Protein AF-A0A2P6P8F2-F1 (afdb_monomer)

pLDDT: mean 76.35, std 18.69, range [24.83, 97.19]

Sequence (209 aa):
MVHTHLPRALFLNDSNNGGSAKTRNVLLVVAHADDESMFFTPTINYLTSRGHNIHILCLSNGDADGKGNTRKEELYQASAILKVPYQHVKILDHPDLQDGFGKLWITIYWQRLLKRKSKFLLASSQRKVEAWELVSTNIFRKYSGPVDIWFFKLYSMQCSNKMLHCLVNQQPRKSFLAMAQHASQWVWFRKLFVAFSSCTYVNTLRKMK

Nearest PDB structures (foldseek):
  2ixd-assembly1_A  TM=7.731E-01  e=8.751E-05  Bacillus cereus
  6p2t-assembly1_A  TM=8.514E-01  e=3.896E-04  Bacillus subtilis subsp. subtilis str. 168
  1q7t-assembly2_B  TM=5.962E-01  e=2.226E-05  Mycobacterium tuberculosis
  1q7t-assembly1_A  TM=5.909E-01  e=2.856E-05  Mycobacterium tuberculosis
  1q74-assembly3_C  TM=5.013E-01  e=4.697E-05  Mycobacterium tuberculosis

Organism: Rosa chinensis (NCBI:txid74649)

Inte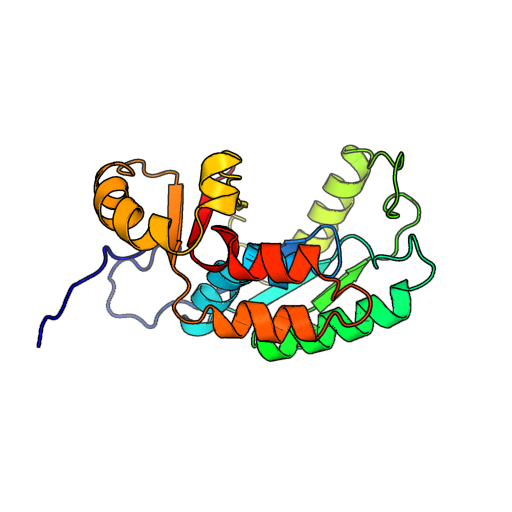rPro domains:
  IPR003737 N-acetylglucosaminyl phosphatidylinositol deacetylase-related [PF02585] (27-96)
  IPR003737 N-acetylglucosaminyl phosphatidylinositol deacetylase-related [PTHR12993] (18-108)
  IPR024078 Putative deacetylase LmbE-like domain superfamily [G3DSA:3.40.50.10320] (9-143)
  IPR024078 Putative deacetylase LmbE-like domain superfamily [SSF102588] (23-206)

Mean predicted aligned error: 10.36 Å

Solvent-accessible surface area (backbone atoms only — not comparable to full-atom values): 12087 Å² total; per-residue (Å²): 137,85,86,75,82,71,81,81,75,70,91,55,87,78,72,86,67,102,61,79,84,78,66,46,82,42,79,47,77,34,63,41,61,56,45,54,31,54,46,36,36,13,52,45,49,53,42,47,75,68,57,32,48,58,28,40,38,26,49,17,36,50,42,66,80,77,41,23,73,58,37,48,52,19,41,49,53,18,33,49,72,59,70,34,57,68,93,33,54,43,72,35,83,48,89,78,46,53,58,55,94,89,56,76,66,56,66,70,58,56,53,51,49,46,56,52,52,49,44,66,75,47,60,89,47,100,61,89,85,82,56,71,44,80,59,84,64,59,70,74,56,38,60,43,24,80,60,44,64,67,50,42,69,62,48,66,75,71,64,84,46,98,58,58,45,79,35,70,29,90,54,50,66,53,26,50,57,16,38,58,40,32,60,95,66,63,43,73,69,53,54,49,42,51,69,23,22,33,32,31,45,38,31,40,37,31,64,63,130

Radius of gyration: 17.66 Å; Cα contacts (8 Å, |Δi|>4): 295; chains: 1; bounding box: 44×34×55 Å

Secondary structure (DSSP, 8-state):
----------SS----SSS-----EEEEEESSTTHIIIIIHHHHHHHHHTT-EEEEEES---GGGS-HHHHHHHHHHHHHHTT--GGGEEE---GGG--STT----HHHHHHHHHHHHHHHHTTS-PPP--EEEPPPPHHHHS-TTHHHHHHHHHTTT---TTEEEEE-S-HHHHHHHHTT-GGG--HHHHHHHHH-HHHHEEEEEE--

Structure (mmCIF, N/CA/C/O backbone):
data_AF-A0A2P6P8F2-F1
#
_entry.id   AF-A0A2P6P8F2-F1
#
loop_
_atom_site.group_PDB
_atom_site.id
_atom_site.type_symbol
_atom_site.label_atom_id
_atom_site.label_alt_id
_atom_site.label_comp_id
_atom_site.label_asym_id
_atom_site.label_entity_id
_atom_site.label_seq_id
_atom_site.pdbx_PDB_ins_code
_atom_site.Cartn_x
_atom_site.Cartn_y
_atom_site.Cartn_z
_atom_site.occupancy
_atom_site.B_iso_or_equiv
_atom_site.auth_seq_id
_atom_site.auth_comp_id
_atom_site.auth_asym_id
_atom_site.auth_atom_id
_atom_site.pdbx_PDB_model_num
ATOM 1 N N . MET A 1 1 ? 7.863 1.017 35.866 1.00 30.59 1 MET A N 1
ATOM 2 C CA . MET A 1 1 ? 6.810 0.359 35.063 1.00 30.59 1 MET A CA 1
ATOM 3 C C . MET A 1 1 ? 5.757 1.418 34.740 1.00 30.59 1 MET A C 1
ATOM 5 O O . MET A 1 1 ? 4.849 1.632 35.527 1.00 30.59 1 MET A O 1
ATOM 9 N N . VAL A 1 2 ? 5.960 2.214 33.683 1.00 24.83 2 VAL A N 1
ATOM 10 C CA . VAL A 1 2 ? 5.072 3.353 33.378 1.00 24.83 2 VAL A CA 1
ATOM 11 C C . VAL A 1 2 ? 4.007 2.878 32.396 1.00 24.83 2 VAL A C 1
ATOM 13 O O . VAL A 1 2 ? 4.266 2.755 31.203 1.00 24.83 2 VAL A O 1
ATOM 16 N N . HIS A 1 3 ? 2.814 2.587 32.910 1.00 28.06 3 HIS A N 1
ATOM 17 C CA . HIS A 1 3 ? 1.614 2.430 32.095 1.00 28.06 3 HIS A CA 1
ATOM 18 C C . HIS A 1 3 ? 1.213 3.806 31.547 1.00 28.06 3 HIS A C 1
ATOM 20 O O . HIS A 1 3 ? 0.532 4.582 32.212 1.00 28.06 3 HIS A O 1
ATOM 26 N N . THR A 1 4 ? 1.654 4.140 30.334 1.00 28.86 4 THR A N 1
ATOM 27 C CA . THR A 1 4 ? 1.167 5.314 29.602 1.00 28.86 4 THR A CA 1
ATOM 28 C C . THR A 1 4 ? -0.052 4.922 28.769 1.00 28.86 4 THR A C 1
ATOM 30 O O . THR A 1 4 ? 0.050 4.286 27.721 1.00 28.86 4 THR A O 1
ATOM 33 N N . HIS A 1 5 ? -1.241 5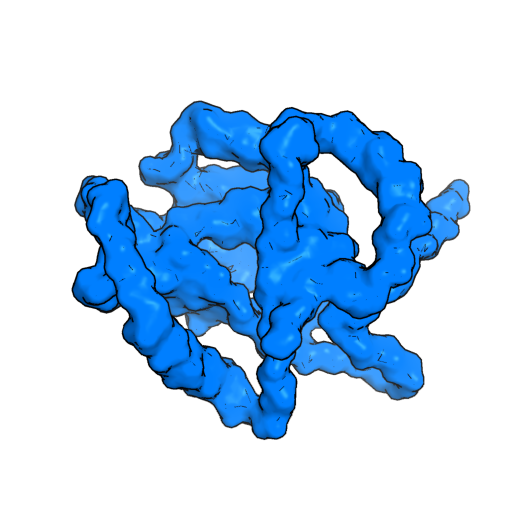.296 29.241 1.00 28.98 5 HIS A N 1
ATOM 34 C CA . HIS A 1 5 ? -2.470 5.201 28.458 1.00 28.98 5 HIS A CA 1
ATOM 35 C C . HIS A 1 5 ? -2.420 6.207 27.296 1.00 28.98 5 HIS A C 1
ATOM 37 O O . HIS A 1 5 ? -2.643 7.400 27.483 1.00 28.98 5 HIS A O 1
ATOM 43 N N . LEU A 1 6 ? -2.119 5.721 26.086 1.00 33.72 6 LEU A N 1
ATOM 44 C CA . LEU A 1 6 ? -2.375 6.453 24.842 1.00 33.72 6 LEU A CA 1
ATOM 45 C C . LEU A 1 6 ? -3.888 6.755 24.748 1.00 33.72 6 LEU A C 1
ATOM 47 O O . LEU A 1 6 ? -4.687 5.874 25.091 1.00 33.72 6 LEU A O 1
ATOM 51 N N . PRO A 1 7 ? -4.316 7.943 24.275 1.00 36.62 7 PRO A N 1
ATOM 52 C CA . PRO A 1 7 ? -5.733 8.250 24.114 1.00 36.62 7 PRO A CA 1
ATOM 53 C C . PRO A 1 7 ? -6.418 7.185 23.248 1.00 36.62 7 PRO A C 1
ATOM 55 O O . PRO A 1 7 ? -5.947 6.834 22.164 1.00 36.62 7 PRO A O 1
ATOM 58 N N . ARG A 1 8 ? -7.525 6.645 23.773 1.00 40.22 8 ARG A N 1
ATOM 59 C CA . ARG A 1 8 ? -8.362 5.615 23.145 1.00 40.22 8 ARG A CA 1
ATOM 60 C C . ARG A 1 8 ? -8.739 6.076 21.733 1.00 40.22 8 ARG A C 1
ATOM 62 O O . ARG A 1 8 ? -9.499 7.026 21.565 1.00 40.22 8 ARG A O 1
ATOM 69 N N . ALA A 1 9 ? -8.186 5.409 20.726 1.00 43.00 9 ALA A N 1
ATOM 70 C CA . ALA A 1 9 ? -8.485 5.681 19.330 1.00 43.00 9 ALA A CA 1
ATOM 71 C C . ALA A 1 9 ? -9.977 5.427 19.058 1.00 43.00 9 ALA A C 1
ATOM 73 O O . ALA A 1 9 ? -10.452 4.298 19.128 1.00 43.00 9 ALA A O 1
ATOM 74 N N . LEU A 1 10 ? -10.703 6.496 18.732 1.00 50.66 10 LEU A N 1
ATOM 75 C CA . LEU A 1 10 ? -12.131 6.519 18.391 1.00 50.66 10 LEU A CA 1
ATOM 76 C C . LEU A 1 10 ? -12.374 6.184 16.904 1.00 50.66 10 LEU A C 1
ATOM 78 O O . LEU A 1 10 ? -13.415 6.523 16.348 1.00 50.66 10 LEU A O 1
ATOM 82 N N . PHE A 1 11 ? -11.398 5.533 16.255 1.00 49.91 11 PHE A N 1
ATOM 83 C CA . PHE A 1 11 ? -11.393 5.205 14.822 1.00 49.91 11 PHE A CA 1
ATOM 84 C C . PHE A 1 11 ? -12.569 4.304 14.425 1.00 49.91 11 PHE A C 1
ATOM 86 O O . PHE A 1 11 ? -12.985 4.260 13.274 1.00 49.91 11 PHE A O 1
ATOM 93 N N . LEU A 1 12 ? -13.154 3.626 15.405 1.00 56.81 12 LEU A N 1
ATOM 94 C CA . LEU A 1 12 ? -14.388 2.875 15.331 1.00 56.81 12 LEU A CA 1
ATOM 95 C C . LEU A 1 12 ? -15.023 3.084 16.708 1.00 56.81 12 LEU A C 1
ATOM 97 O O . LEU A 1 12 ? -14.343 2.890 17.707 1.00 56.81 12 LEU A O 1
ATOM 101 N N . ASN A 1 13 ? -16.266 3.565 16.780 1.00 47.19 13 ASN A N 1
ATOM 102 C CA . ASN A 1 13 ? -16.972 3.793 18.048 1.00 47.19 13 ASN A CA 1
ATOM 103 C C . ASN A 1 13 ? -17.069 2.462 18.837 1.00 47.19 13 ASN A C 1
ATOM 105 O O . ASN A 1 13 ? -18.044 1.728 18.690 1.00 47.19 13 ASN A O 1
ATOM 109 N N . ASP A 1 14 ? -16.036 2.120 19.608 1.00 48.03 14 ASP A N 1
ATOM 110 C CA . ASP A 1 14 ? -15.984 1.022 20.581 1.00 48.03 14 ASP A CA 1
ATOM 111 C C . ASP A 1 14 ? -16.521 1.551 21.921 1.00 48.03 14 ASP A C 1
ATOM 113 O O . ASP A 1 14 ? -15.911 1.395 22.982 1.00 48.03 14 ASP A O 1
ATOM 117 N N . SER A 1 15 ? -17.640 2.278 21.868 1.00 38.00 15 SER A N 1
ATOM 118 C CA . SER A 1 15 ? -18.288 2.813 23.057 1.00 38.00 15 SER A CA 1
ATOM 119 C C . SER A 1 15 ? -18.775 1.652 23.913 1.00 38.00 15 SER A C 1
ATOM 121 O O . SER A 1 15 ? -19.720 0.962 23.543 1.00 38.00 15 SER A O 1
ATOM 123 N N . ASN A 1 16 ? -18.074 1.454 25.033 1.00 41.59 16 ASN A N 1
ATOM 124 C CA . ASN A 1 16 ? -18.532 0.887 26.299 1.00 41.59 16 ASN A CA 1
ATOM 125 C C . ASN A 1 16 ? -19.976 0.363 26.275 1.00 41.59 16 ASN A C 1
ATOM 127 O O . ASN A 1 16 ? -20.913 1.113 26.536 1.00 41.59 16 ASN A O 1
ATOM 131 N N . ASN A 1 17 ? -20.134 -0.939 26.046 1.00 36.28 17 ASN A N 1
ATOM 132 C CA . ASN A 1 17 ? -21.247 -1.680 26.623 1.00 36.28 17 ASN A CA 1
ATOM 133 C C . ASN A 1 17 ? -20.878 -3.163 26.734 1.00 36.28 17 ASN A C 1
ATOM 135 O O . ASN A 1 17 ? -21.296 -3.942 25.891 1.00 36.28 17 ASN A O 1
ATOM 139 N N . GLY A 1 18 ? -20.009 -3.527 27.691 1.00 38.69 18 GLY A N 1
ATOM 140 C CA . GLY A 1 18 ? -19.795 -4.909 28.172 1.00 38.69 18 GLY A CA 1
ATOM 141 C C . GLY A 1 18 ? -19.656 -6.038 27.134 1.00 38.69 18 GLY A C 1
ATOM 142 O O . GLY A 1 18 ? -19.875 -7.195 27.471 1.00 38.69 18 GLY A O 1
ATOM 143 N N . GLY A 1 19 ? -19.331 -5.722 25.882 1.00 40.25 19 GLY A N 1
ATOM 144 C CA . GLY A 1 19 ? -19.553 -6.587 24.733 1.00 40.25 19 GLY A CA 1
ATOM 145 C C . GLY A 1 19 ? -18.333 -6.598 23.831 1.00 40.25 19 GLY A C 1
ATOM 146 O O . GLY A 1 19 ? -17.697 -5.566 23.615 1.00 40.25 19 GLY A O 1
ATOM 147 N N . SER A 1 20 ? -18.004 -7.794 23.347 1.00 50.22 20 SER A N 1
ATOM 148 C CA . SER A 1 20 ? -16.884 -8.098 22.454 1.00 50.22 20 SER A CA 1
ATOM 149 C C . SER A 1 20 ? -16.658 -7.013 21.391 1.00 50.22 20 SER A C 1
ATOM 151 O O . SER A 1 20 ? -17.608 -6.563 20.743 1.00 50.22 20 SER A O 1
ATOM 153 N N . ALA A 1 21 ? -15.397 -6.593 21.218 1.00 61.69 21 ALA A N 1
ATOM 154 C CA . ALA A 1 21 ? -14.995 -5.621 20.205 1.00 61.69 21 ALA A CA 1
ATOM 155 C C . ALA A 1 21 ? -15.564 -6.029 18.838 1.00 61.69 21 ALA A C 1
ATOM 157 O O . ALA A 1 21 ? -15.343 -7.138 18.350 1.00 61.69 21 ALA A O 1
ATOM 158 N N . LYS A 1 22 ? -16.359 -5.146 18.231 1.00 73.06 22 LYS A N 1
ATOM 159 C CA . LYS A 1 22 ? -17.141 -5.499 17.048 1.00 73.06 22 LYS A CA 1
ATOM 160 C C . LYS A 1 22 ? -16.231 -5.581 15.827 1.00 73.06 22 LYS A C 1
ATOM 162 O O . LYS A 1 22 ? -15.711 -4.563 15.365 1.00 73.06 22 LYS A O 1
ATOM 167 N N . THR A 1 23 ? -16.103 -6.772 15.253 1.00 83.00 23 THR A N 1
ATOM 168 C CA . THR A 1 23 ? -15.407 -6.967 13.978 1.00 83.00 23 THR A CA 1
ATOM 169 C C . THR A 1 23 ? -16.124 -6.189 12.865 1.00 83.00 23 THR A C 1
ATOM 171 O O . THR A 1 23 ? -17.354 -6.058 12.830 1.00 83.00 23 THR A O 1
ATOM 174 N N . ARG A 1 24 ? -15.342 -5.576 11.973 1.00 84.56 24 ARG A N 1
ATOM 175 C CA . ARG A 1 24 ? -15.832 -4.740 10.867 1.00 84.56 24 ARG A CA 1
ATOM 176 C C . ARG A 1 24 ? -15.071 -5.113 9.608 1.00 84.56 24 ARG A C 1
ATOM 178 O O . ARG A 1 24 ? -13.901 -5.473 9.695 1.00 84.56 24 ARG A O 1
ATOM 185 N N . ASN A 1 25 ? -15.741 -4.994 8.469 1.00 88.25 25 ASN A N 1
ATOM 186 C CA . ASN A 1 25 ? -15.118 -5.152 7.162 1.00 88.25 25 ASN A CA 1
ATOM 187 C C . ASN A 1 25 ? -14.648 -3.774 6.695 1.00 88.25 25 ASN A C 1
ATOM 189 O O . ASN A 1 25 ? -15.447 -2.837 6.637 1.00 88.25 25 ASN A O 1
ATOM 193 N N . VAL A 1 26 ? -13.359 -3.649 6.401 1.00 90.81 26 VAL A N 1
ATOM 194 C CA . VAL A 1 26 ? -12.720 -2.418 5.938 1.00 90.81 26 VAL A CA 1
ATOM 195 C C . VAL A 1 26 ? -12.186 -2.658 4.536 1.00 90.81 26 VAL A C 1
ATOM 197 O O . VAL A 1 26 ? -11.469 -3.625 4.305 1.00 90.81 26 VAL A O 1
ATOM 200 N N . LEU A 1 27 ? -12.534 -1.776 3.604 1.00 92.94 27 LEU A N 1
ATOM 201 C CA . LEU A 1 27 ? -12.011 -1.796 2.245 1.00 92.94 27 LEU A CA 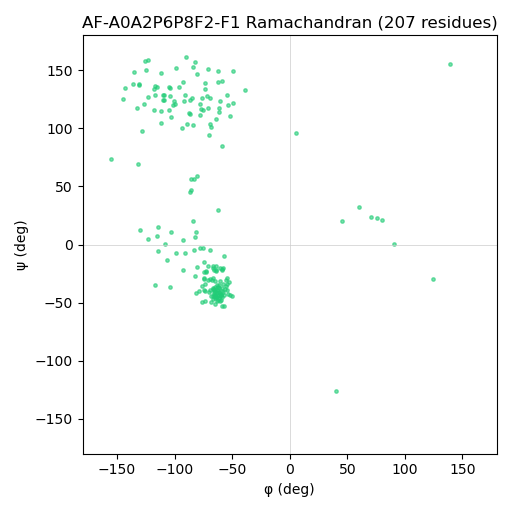1
ATOM 202 C C . LEU A 1 27 ? -10.958 -0.697 2.100 1.00 92.94 27 LEU A C 1
ATOM 204 O O . LEU A 1 27 ? -11.300 0.484 2.102 1.00 92.94 27 LEU A O 1
ATOM 208 N N . LEU A 1 28 ? -9.697 -1.092 1.972 1.00 93.69 28 LEU A N 1
ATOM 209 C CA . LEU A 1 28 ? -8.604 -0.221 1.572 1.00 93.69 28 LEU A CA 1
ATOM 210 C C . LEU A 1 28 ? -8.563 -0.154 0.045 1.00 93.69 28 LEU A C 1
ATOM 212 O O . LEU A 1 28 ? -8.504 -1.184 -0.623 1.00 93.69 28 LEU A O 1
ATOM 216 N N . VAL A 1 29 ? -8.592 1.056 -0.501 1.00 92.88 29 VAL A N 1
ATOM 217 C CA . VAL A 1 29 ? -8.480 1.302 -1.939 1.00 92.88 29 VAL A CA 1
ATOM 218 C C . VAL A 1 29 ? -7.134 1.960 -2.201 1.00 92.88 29 VAL A C 1
ATOM 220 O O . VAL A 1 29 ? -6.850 3.001 -1.611 1.00 92.88 29 VAL A O 1
ATOM 223 N N . VAL A 1 30 ? -6.333 1.362 -3.078 1.00 92.81 30 VAL A N 1
ATOM 224 C CA . VAL A 1 30 ? -5.014 1.870 -3.480 1.00 92.81 30 VAL A CA 1
ATOM 225 C C . VAL A 1 30 ? -4.938 2.023 -4.993 1.00 92.81 30 VAL A C 1
ATOM 227 O O . VAL A 1 30 ? -5.627 1.302 -5.716 1.00 92.81 30 VAL A O 1
ATOM 230 N N . ALA A 1 31 ? -4.147 2.981 -5.474 1.00 89.12 31 ALA A N 1
ATOM 231 C CA . ALA A 1 31 ? -4.038 3.234 -6.905 1.00 89.12 31 ALA A CA 1
ATOM 232 C C . ALA A 1 31 ? -3.166 2.163 -7.571 1.00 89.12 31 ALA A C 1
ATOM 234 O O . ALA A 1 31 ? -3.611 1.529 -8.528 1.00 89.12 31 ALA A O 1
ATOM 235 N N . HIS A 1 32 ? -1.989 1.915 -6.996 1.00 89.25 32 HIS A N 1
ATOM 236 C CA . HIS A 1 32 ? -0.970 1.023 -7.538 1.00 89.25 32 HIS A CA 1
ATOM 237 C C . HIS A 1 32 ? -0.587 -0.078 -6.545 1.00 89.25 32 HIS A C 1
ATOM 239 O O . HIS A 1 32 ? -0.789 0.045 -5.334 1.00 89.25 32 HIS A O 1
ATOM 245 N N . ALA A 1 33 ? -0.019 -1.161 -7.077 1.00 88.00 33 ALA A N 1
ATOM 246 C CA . ALA A 1 33 ? 0.634 -2.187 -6.277 1.00 88.00 33 ALA A CA 1
ATOM 247 C C . ALA A 1 33 ? 1.943 -1.613 -5.722 1.00 88.00 33 ALA A C 1
ATOM 249 O O . ALA A 1 33 ? 2.792 -1.267 -6.540 1.00 88.00 33 ALA A O 1
ATOM 250 N N . ASP A 1 34 ? 2.047 -1.523 -4.386 1.00 92.25 34 ASP A N 1
ATOM 251 C CA . ASP A 1 34 ? 3.100 -0.934 -3.525 1.00 92.25 34 ASP A CA 1
ATOM 252 C C . ASP A 1 34 ? 2.568 0.122 -2.550 1.00 92.25 34 ASP A C 1
ATOM 254 O O . ASP A 1 34 ? 3.097 0.270 -1.440 1.00 92.25 34 ASP A O 1
ATOM 258 N N . ASP A 1 35 ? 1.504 0.832 -2.924 1.00 93.50 35 ASP A N 1
ATOM 259 C CA . ASP A 1 35 ? 0.896 1.898 -2.129 1.00 93.50 35 ASP A CA 1
ATOM 260 C C . ASP A 1 35 ? 0.501 1.412 -0.719 1.00 93.50 35 ASP A C 1
ATOM 262 O O . ASP A 1 35 ? 0.614 2.150 0.266 1.00 93.50 35 ASP A O 1
ATOM 266 N N . GLU A 1 36 ? 0.054 0.159 -0.580 1.00 94.56 36 GLU A N 1
ATOM 267 C CA . GLU A 1 36 ? -0.340 -0.427 0.703 1.00 94.56 36 GLU A CA 1
ATOM 268 C C . GLU A 1 36 ? 0.847 -0.539 1.668 1.00 94.56 36 GLU A C 1
ATOM 270 O O . GLU A 1 36 ? 0.728 -0.217 2.855 1.00 94.56 36 GLU A O 1
ATOM 275 N N . SER A 1 37 ? 2.009 -0.920 1.135 1.00 94.31 37 SER A N 1
ATOM 276 C CA . SER A 1 37 ? 3.252 -1.079 1.881 1.00 94.31 37 SER A CA 1
ATOM 277 C C . SER A 1 37 ? 3.913 0.271 2.148 1.00 94.31 37 SER A C 1
ATOM 279 O O . SER A 1 37 ? 4.384 0.513 3.264 1.00 94.31 37 SER A O 1
ATOM 281 N N . MET A 1 38 ? 3.891 1.174 1.163 1.00 91.56 38 MET A N 1
ATOM 282 C CA . MET A 1 38 ? 4.485 2.509 1.259 1.00 91.56 38 MET A CA 1
ATOM 283 C C . MET A 1 38 ? 3.726 3.442 2.197 1.00 91.56 38 MET A C 1
ATOM 285 O O . MET A 1 38 ? 4.352 4.198 2.943 1.00 91.56 38 MET A O 1
ATOM 289 N N . PHE A 1 39 ? 2.393 3.416 2.160 1.00 92.19 39 PHE A N 1
ATOM 290 C CA . PHE A 1 39 ? 1.583 4.434 2.825 1.00 92.19 39 PHE A CA 1
ATOM 291 C C . PHE A 1 39 ? 0.697 3.890 3.937 1.00 92.19 39 PHE A C 1
ATOM 293 O O . PHE A 1 39 ? 0.506 4.583 4.932 1.00 92.19 39 PHE A O 1
ATOM 300 N N . PHE A 1 40 ? 0.162 2.674 3.803 1.00 94.00 40 PHE A N 1
ATOM 301 C CA . PHE A 1 40 ? -0.946 2.206 4.645 1.00 94.00 40 PHE A CA 1
ATOM 302 C C . PHE A 1 40 ? -0.577 1.140 5.678 1.00 94.00 40 PHE A C 1
ATOM 304 O O . PHE A 1 40 ? -1.441 0.742 6.463 1.00 94.00 40 PHE A O 1
ATOM 311 N N . THR A 1 41 ? 0.687 0.715 5.759 1.00 93.12 41 THR A N 1
ATOM 312 C CA . THR A 1 41 ? 1.128 -0.276 6.755 1.00 93.12 41 THR A CA 1
ATOM 313 C C . THR A 1 41 ? 0.697 0.052 8.201 1.00 93.12 41 THR A C 1
ATOM 315 O O . THR A 1 41 ? 0.200 -0.858 8.874 1.00 93.12 41 THR A O 1
ATOM 318 N N . PRO A 1 42 ? 0.813 1.300 8.718 1.00 91.31 42 PRO A N 1
ATOM 319 C CA . PRO A 1 42 ? 0.322 1.629 10.061 1.00 91.31 42 PRO A CA 1
ATOM 320 C C . PRO A 1 42 ? -1.180 1.360 10.226 1.00 91.31 42 PRO A C 1
ATOM 322 O O . PRO A 1 42 ? -1.598 0.750 11.212 1.00 91.31 42 PRO A O 1
ATOM 325 N N . THR A 1 43 ? -1.984 1.775 9.242 1.00 91.81 43 THR A N 1
ATOM 326 C CA . THR A 1 43 ? -3.443 1.589 9.234 1.00 91.81 43 THR A CA 1
ATOM 327 C C . THR A 1 43 ? -3.821 0.112 9.176 1.00 91.81 43 THR A C 1
ATOM 329 O O . THR A 1 43 ? -4.659 -0.339 9.959 1.00 91.81 43 THR A O 1
ATOM 332 N N . ILE A 1 44 ? -3.176 -0.654 8.294 1.00 93.69 44 ILE A N 1
ATOM 333 C CA . ILE A 1 44 ? -3.429 -2.088 8.129 1.00 93.69 44 ILE A CA 1
ATOM 334 C C . ILE A 1 44 ? -3.066 -2.843 9.410 1.00 93.69 44 ILE A C 1
ATOM 336 O O . ILE A 1 44 ? -3.887 -3.585 9.941 1.00 93.69 44 ILE A O 1
ATOM 340 N N . ASN A 1 45 ? -1.881 -2.594 9.975 1.00 92.19 45 ASN A N 1
ATOM 341 C CA . ASN A 1 45 ? -1.454 -3.238 11.217 1.00 92.19 45 ASN A CA 1
ATOM 342 C C . ASN A 1 45 ? -2.402 -2.932 12.382 1.00 92.19 45 ASN A C 1
ATOM 344 O O . ASN A 1 45 ? -2.751 -3.844 13.135 1.00 92.19 45 ASN A O 1
ATOM 348 N N . TYR A 1 46 ? -2.827 -1.673 12.527 1.00 90.25 46 TYR A N 1
ATOM 349 C CA . TYR A 1 46 ? -3.793 -1.277 13.549 1.00 90.25 46 TYR A CA 1
ATOM 350 C C . TYR A 1 46 ? -5.105 -2.054 13.394 1.00 90.25 46 TYR A C 1
ATOM 352 O O . TYR A 1 46 ? -5.547 -2.715 14.335 1.00 90.25 46 TYR A O 1
ATOM 360 N N . LEU A 1 47 ? -5.689 -2.043 12.195 1.00 90.88 47 LEU A N 1
ATOM 361 C CA . LEU A 1 47 ? -6.963 -2.698 11.913 1.00 90.88 47 LEU A CA 1
ATOM 362 C C . LEU A 1 47 ? -6.903 -4.219 12.101 1.00 90.88 47 LEU A C 1
ATOM 364 O O . LEU A 1 47 ? -7.774 -4.784 12.766 1.00 90.88 47 LEU A O 1
ATOM 368 N N . THR A 1 48 ? -5.855 -4.875 11.597 1.00 91.06 48 THR A N 1
ATOM 369 C CA . THR A 1 48 ? -5.693 -6.325 11.749 1.00 91.06 48 THR A CA 1
ATOM 370 C C . THR A 1 48 ? -5.451 -6.708 13.208 1.00 91.06 48 THR A C 1
ATOM 372 O O . THR A 1 48 ? -5.998 -7.701 13.681 1.00 91.06 48 THR A O 1
ATOM 375 N N . SER A 1 49 ? -4.694 -5.906 13.972 1.00 89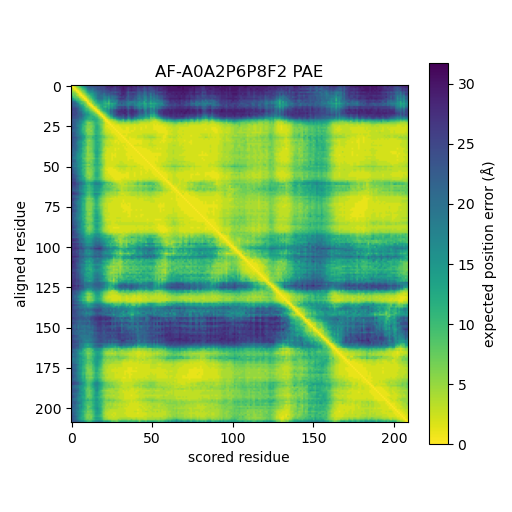.12 49 SER A N 1
ATOM 376 C CA . SER A 1 49 ? -4.470 -6.162 15.407 1.00 89.12 49 SER A CA 1
ATOM 377 C C . SER A 1 49 ? -5.746 -6.082 16.255 1.00 89.12 49 SER A C 1
ATOM 379 O O . SER A 1 49 ? -5.813 -6.683 17.324 1.00 89.12 49 SER A O 1
ATOM 381 N N . ARG A 1 50 ? -6.766 -5.365 15.770 1.00 87.75 50 ARG A N 1
ATOM 382 C CA . ARG A 1 50 ? -8.084 -5.227 16.408 1.00 87.75 50 ARG A CA 1
ATOM 383 C C . ARG A 1 50 ? -9.100 -6.261 15.907 1.00 87.75 50 ARG A C 1
ATOM 385 O O . ARG A 1 50 ? -10.255 -6.220 16.319 1.00 87.75 50 ARG A O 1
ATOM 392 N N . GLY A 1 51 ? -8.683 -7.189 15.042 1.00 87.81 51 GLY A N 1
ATOM 393 C CA . GLY A 1 51 ? -9.537 -8.253 14.510 1.00 87.81 51 GLY A CA 1
ATOM 394 C C . GLY A 1 51 ? -10.529 -7.783 13.442 1.00 87.81 51 GLY A C 1
ATOM 395 O O . GLY A 1 51 ? -11.567 -8.413 13.247 1.00 87.81 51 GLY A O 1
ATOM 396 N N . HIS A 1 52 ? -10.257 -6.664 12.764 1.00 89.81 52 HIS A N 1
ATOM 397 C CA . HIS A 1 52 ? -11.067 -6.240 11.623 1.00 89.81 52 HIS A CA 1
ATOM 398 C C . HIS A 1 52 ? -10.662 -6.991 10.351 1.00 89.81 52 HIS A C 1
ATOM 400 O O . HIS A 1 52 ? -9.491 -7.303 10.140 1.00 89.81 52 HIS A O 1
ATOM 406 N N . ASN A 1 53 ? -11.639 -7.241 9.482 1.00 90.56 53 ASN A N 1
ATOM 407 C CA . ASN A 1 53 ? -11.418 -7.888 8.196 1.00 90.56 53 ASN A CA 1
ATOM 408 C C . ASN A 1 53 ? -11.049 -6.824 7.169 1.00 90.56 53 ASN A C 1
ATOM 410 O O . ASN A 1 53 ? -11.879 -5.990 6.808 1.00 90.56 53 ASN A O 1
ATOM 414 N N . ILE A 1 54 ? -9.808 -6.848 6.703 1.00 93.69 54 ILE A N 1
ATOM 415 C CA . ILE A 1 54 ? -9.322 -5.897 5.706 1.00 93.69 54 ILE A CA 1
ATOM 416 C C . ILE A 1 54 ? -9.425 -6.531 4.326 1.00 93.69 54 ILE A C 1
ATOM 418 O O . ILE A 1 54 ? -9.039 -7.685 4.149 1.00 93.69 54 ILE A O 1
ATOM 422 N N . HIS A 1 55 ? -9.922 -5.756 3.369 1.00 94.12 55 HIS A N 1
ATOM 423 C CA . HIS A 1 55 ? -9.900 -6.033 1.941 1.00 94.12 55 HIS A CA 1
ATOM 424 C C . HIS A 1 55 ? -9.081 -4.960 1.236 1.00 94.12 55 HIS A C 1
ATOM 426 O O . HIS A 1 55 ? -9.243 -3.783 1.543 1.00 94.12 55 HIS A O 1
ATOM 432 N N . ILE A 1 56 ? -8.230 -5.352 0.293 1.00 95.00 56 ILE A N 1
ATOM 433 C CA . ILE A 1 56 ? -7.431 -4.436 -0.523 1.00 95.00 56 ILE A CA 1
ATOM 434 C C . ILE A 1 56 ? -7.991 -4.464 -1.941 1.00 95.00 56 ILE A C 1
ATOM 436 O O . ILE A 1 56 ? -8.109 -5.525 -2.552 1.00 95.00 56 ILE A O 1
ATOM 440 N N . LEU A 1 57 ? -8.351 -3.295 -2.458 1.00 94.31 57 LEU A N 1
ATOM 441 C CA . LEU A 1 57 ? -8.711 -3.087 -3.851 1.00 94.31 57 LEU A CA 1
ATOM 442 C C . LEU A 1 57 ? -7.637 -2.221 -4.501 1.00 94.31 57 LEU A C 1
ATOM 444 O O . LEU A 1 57 ? -7.598 -1.013 -4.276 1.00 94.31 57 LEU A O 1
ATOM 448 N N . CYS A 1 58 ? -6.792 -2.855 -5.304 1.00 93.44 58 CYS A N 1
ATOM 449 C CA . CYS A 1 58 ? -5.818 -2.181 -6.142 1.00 93.44 58 CYS A CA 1
ATOM 450 C C . CYS A 1 58 ? -6.485 -1.807 -7.462 1.00 93.44 58 CYS A C 1
ATOM 452 O O . CYS A 1 58 ? -7.098 -2.653 -8.119 1.00 93.44 58 CYS A O 1
ATOM 454 N N . LEU A 1 59 ? -6.440 -0.525 -7.796 1.00 90.31 59 LEU A N 1
ATOM 455 C CA . LEU A 1 59 ? -7.137 0.033 -8.944 1.00 90.31 59 LEU A CA 1
ATOM 456 C C . LEU A 1 59 ? -6.413 -0.306 -10.254 1.00 90.31 59 LEU A C 1
ATOM 458 O O . LEU A 1 59 ? -7.078 -0.648 -11.225 1.00 90.31 59 LEU A O 1
ATOM 462 N N . SER A 1 60 ? -5.088 -0.341 -10.255 1.00 88.12 60 SER A N 1
ATOM 463 C CA . SER A 1 60 ? -4.310 -0.778 -11.409 1.00 88.12 60 SER A CA 1
ATOM 464 C C . SER A 1 60 ? -3.331 -1.896 -11.055 1.00 88.12 60 SER A C 1
ATOM 466 O O . SER A 1 60 ? -2.963 -2.082 -9.896 1.00 88.12 60 SER A O 1
ATOM 468 N N . ASN A 1 61 ? -2.904 -2.665 -12.053 1.00 85.19 61 ASN A N 1
ATOM 469 C CA . ASN A 1 61 ? -1.921 -3.736 -11.904 1.00 85.19 61 ASN A CA 1
ATOM 470 C C . ASN A 1 61 ? -0.462 -3.241 -11.947 1.00 85.19 61 ASN A C 1
ATOM 472 O O . ASN A 1 61 ? 0.442 -4.046 -11.732 1.00 85.19 61 ASN A O 1
ATOM 476 N N . GLY A 1 62 ? -0.193 -1.957 -12.195 1.00 82.00 62 GLY A N 1
ATOM 477 C CA . GLY A 1 62 ? 1.180 -1.478 -12.322 1.00 82.00 62 GLY A CA 1
ATOM 478 C C . GLY A 1 62 ? 1.798 -1.755 -13.691 1.00 82.00 62 GLY A C 1
ATOM 479 O O . GLY A 1 62 ? 3.020 -1.821 -13.763 1.00 82.00 62 GLY A O 1
ATOM 480 N N . ASP A 1 63 ? 1.046 -1.985 -14.768 1.00 86.25 63 ASP A N 1
ATOM 481 C CA . ASP A 1 63 ? 1.624 -2.525 -16.015 1.00 86.25 63 ASP A CA 1
ATOM 482 C C . ASP A 1 63 ? 2.321 -1.505 -16.936 1.00 86.25 63 ASP A C 1
ATOM 484 O O . ASP A 1 63 ? 2.710 -1.843 -18.048 1.00 86.25 63 ASP A O 1
ATOM 488 N N . ALA A 1 64 ? 2.568 -0.271 -16.482 1.00 82.88 64 ALA A N 1
ATOM 489 C CA . ALA A 1 64 ? 3.257 0.747 -17.291 1.00 82.88 64 ALA A CA 1
ATOM 490 C C . ALA A 1 64 ? 4.626 0.288 -17.846 1.00 82.88 64 ALA A C 1
ATOM 492 O O . ALA A 1 64 ? 5.039 0.732 -18.914 1.00 82.88 64 ALA A O 1
ATOM 493 N N . ASP A 1 65 ? 5.306 -0.619 -17.136 1.00 84.06 65 ASP A N 1
ATOM 494 C CA . ASP A 1 65 ? 6.602 -1.192 -17.526 1.00 84.06 65 ASP A CA 1
ATOM 495 C C . ASP A 1 65 ? 6.486 -2.627 -18.094 1.00 84.06 65 ASP A C 1
ATOM 497 O O . ASP A 1 65 ? 7.496 -3.327 -18.185 1.00 84.06 65 ASP A O 1
ATOM 501 N N . GLY A 1 66 ? 5.274 -3.118 -18.389 1.00 87.12 66 GLY A N 1
ATOM 502 C CA . GLY A 1 66 ? 5.025 -4.510 -18.799 1.00 87.12 66 GLY A CA 1
ATOM 503 C C . GLY A 1 66 ? 5.204 -5.541 -17.671 1.00 87.12 66 GLY A C 1
ATOM 504 O O . GLY A 1 66 ? 5.535 -6.701 -17.925 1.00 87.12 66 GLY A O 1
ATOM 505 N N . LYS A 1 67 ? 5.073 -5.112 -16.406 1.00 89.12 67 LYS A N 1
ATOM 506 C CA . LYS A 1 67 ? 5.324 -5.917 -15.192 1.00 89.12 67 LYS A CA 1
ATOM 507 C C . LYS A 1 67 ? 4.074 -6.190 -14.349 1.00 89.12 67 LYS A C 1
ATOM 509 O O . LYS A 1 67 ? 4.204 -6.606 -13.198 1.00 89.12 67 LYS A O 1
ATOM 514 N N . GLY A 1 68 ? 2.874 -5.984 -14.882 1.00 89.88 68 GLY A N 1
ATOM 515 C CA . GLY A 1 68 ? 1.620 -6.060 -14.128 1.00 89.88 68 GLY A CA 1
ATOM 516 C C . GLY A 1 68 ? 1.374 -7.423 -13.475 1.00 89.88 68 GLY A C 1
ATOM 517 O O . GLY A 1 68 ? 0.970 -7.499 -12.316 1.00 89.88 68 GLY A O 1
ATOM 518 N N . ASN A 1 69 ? 1.701 -8.517 -14.172 1.00 92.81 69 ASN A N 1
ATOM 519 C CA . ASN A 1 69 ? 1.588 -9.873 -13.617 1.00 92.81 69 ASN A CA 1
ATOM 520 C C . ASN A 1 69 ? 2.556 -10.115 -12.450 1.00 92.81 69 ASN A C 1
ATOM 522 O O . ASN A 1 69 ? 2.170 -10.712 -11.448 1.00 92.81 69 ASN A O 1
ATOM 526 N N . THR A 1 70 ? 3.792 -9.621 -12.555 1.00 94.12 70 THR A N 1
ATOM 527 C CA . THR A 1 70 ? 4.774 -9.691 -11.466 1.00 94.12 70 THR A CA 1
ATOM 528 C C . THR A 1 70 ? 4.304 -8.863 -10.274 1.00 94.12 70 THR A C 1
ATOM 530 O O . THR A 1 70 ? 4.201 -9.395 -9.176 1.00 94.12 70 THR A O 1
ATOM 533 N N . ARG A 1 71 ? 3.924 -7.598 -10.495 1.00 94.69 71 ARG A N 1
ATOM 534 C CA . ARG A 1 71 ? 3.455 -6.672 -9.445 1.00 94.69 71 ARG A CA 1
ATOM 535 C C . ARG A 1 71 ? 2.197 -7.167 -8.735 1.00 94.69 71 ARG A C 1
ATOM 537 O O . ARG A 1 71 ? 2.016 -6.938 -7.542 1.00 94.69 71 ARG A O 1
ATOM 544 N N . LYS A 1 72 ? 1.345 -7.905 -9.446 1.00 94.19 72 LYS A N 1
ATOM 545 C CA . LYS A 1 72 ? 0.203 -8.603 -8.856 1.00 94.19 72 LYS A CA 1
ATOM 546 C C . LYS A 1 72 ? 0.628 -9.654 -7.834 1.00 94.19 72 LYS A C 1
ATOM 548 O O . LYS A 1 72 ? 0.069 -9.677 -6.740 1.00 94.19 72 LYS A O 1
ATOM 553 N N . GLU A 1 73 ? 1.594 -10.503 -8.175 1.00 95.81 73 GLU A N 1
ATOM 554 C CA . GLU A 1 73 ? 2.110 -11.509 -7.242 1.00 95.81 73 GLU A CA 1
ATOM 555 C C . GLU A 1 73 ? 2.822 -10.856 -6.055 1.00 95.81 73 GLU A C 1
ATOM 557 O O . GLU A 1 73 ? 2.571 -11.206 -4.904 1.00 95.81 73 GLU A O 1
ATOM 562 N N . GLU A 1 74 ? 3.621 -9.825 -6.321 1.00 96.81 74 GLU A N 1
ATOM 563 C CA . GLU A 1 74 ? 4.291 -9.034 -5.289 1.00 96.81 74 GLU A CA 1
ATOM 564 C C . GLU A 1 74 ? 3.296 -8.429 -4.285 1.00 96.81 74 GLU A C 1
ATOM 566 O O . GLU A 1 74 ? 3.498 -8.540 -3.073 1.00 96.81 74 GLU A O 1
ATOM 571 N N . LEU A 1 75 ? 2.167 -7.887 -4.762 1.00 96.44 75 LEU A N 1
ATOM 572 C CA . LEU A 1 75 ? 1.104 -7.378 -3.895 1.00 96.44 75 LEU A CA 1
ATOM 573 C C . LEU A 1 75 ? 0.490 -8.472 -3.012 1.00 96.44 75 LEU A C 1
ATOM 575 O O . LEU A 1 75 ? 0.182 -8.209 -1.845 1.00 96.44 75 LEU A O 1
ATOM 579 N N . TYR A 1 76 ? 0.302 -9.690 -3.525 1.00 96.81 76 TYR A N 1
ATOM 580 C CA . TYR A 1 76 ? -0.203 -10.801 -2.713 1.00 96.81 76 TYR A CA 1
ATOM 581 C C . TYR A 1 76 ? 0.783 -11.183 -1.606 1.00 96.81 76 TYR A C 1
ATOM 583 O O . TYR A 1 76 ? 0.372 -11.341 -0.452 1.00 96.81 76 TYR A O 1
ATOM 591 N N . GLN A 1 77 ? 2.077 -11.254 -1.922 1.00 97.19 77 GLN A N 1
ATOM 592 C CA . GLN A 1 77 ? 3.122 -11.546 -0.939 1.00 97.19 77 GLN A CA 1
ATOM 593 C C . GLN A 1 77 ? 3.235 -10.434 0.116 1.00 97.19 77 GLN A C 1
ATOM 595 O O . GLN A 1 77 ? 3.261 -10.711 1.319 1.00 97.19 77 GLN A O 1
ATOM 600 N N . ALA A 1 78 ? 3.210 -9.164 -0.299 1.00 96.75 78 ALA A N 1
ATOM 601 C CA . ALA A 1 78 ? 3.193 -8.019 0.612 1.00 96.75 78 ALA A CA 1
ATOM 602 C C . ALA A 1 78 ? 1.963 -8.047 1.537 1.00 96.75 78 ALA A C 1
ATOM 604 O O . ALA A 1 78 ? 2.073 -7.872 2.754 1.00 96.75 78 ALA A O 1
ATOM 605 N N . SER A 1 79 ? 0.790 -8.355 0.982 1.00 96.06 79 SER A N 1
ATOM 606 C CA . SER A 1 79 ? -0.462 -8.477 1.737 1.00 96.06 79 SER A CA 1
ATOM 607 C C . SER A 1 79 ? -0.400 -9.586 2.791 1.00 96.06 79 SER A C 1
ATOM 609 O O . SER A 1 79 ? -0.887 -9.393 3.909 1.00 96.06 79 SER A O 1
ATOM 611 N N . ALA A 1 80 ? 0.264 -10.708 2.494 1.00 96.19 80 ALA A N 1
ATOM 612 C CA . ALA A 1 80 ? 0.477 -11.787 3.456 1.00 96.19 80 ALA A CA 1
ATOM 613 C C . ALA A 1 80 ? 1.331 -11.334 4.657 1.00 96.19 80 ALA A C 1
ATOM 615 O O . ALA A 1 80 ? 0.968 -11.609 5.806 1.00 96.19 80 ALA A O 1
ATOM 616 N N . ILE A 1 81 ? 2.398 -10.553 4.430 1.00 96.00 81 ILE A N 1
ATOM 617 C CA . ILE A 1 81 ? 3.202 -9.931 5.506 1.00 96.00 81 ILE A CA 1
ATOM 618 C C . ILE A 1 81 ? 2.338 -9.020 6.392 1.00 96.00 81 ILE A C 1
ATOM 620 O O . ILE A 1 81 ? 2.492 -8.984 7.620 1.00 96.00 81 ILE A O 1
ATOM 624 N N . LEU A 1 82 ? 1.391 -8.314 5.775 1.00 94.56 82 LEU A N 1
ATOM 625 C CA . LEU A 1 82 ? 0.441 -7.423 6.441 1.00 94.56 82 LEU A CA 1
ATOM 626 C C . LEU A 1 82 ? -0.778 -8.152 7.039 1.00 94.56 82 LEU A C 1
ATOM 628 O O . LEU A 1 82 ? -1.678 -7.505 7.582 1.00 94.56 82 LEU A O 1
ATOM 632 N N . LYS A 1 83 ? -0.777 -9.494 7.018 1.00 95.06 83 LYS A N 1
ATOM 633 C CA . LYS A 1 83 ? -1.842 -10.367 7.536 1.00 95.06 83 LYS A CA 1
ATOM 634 C C . LYS A 1 83 ? -3.199 -10.154 6.851 1.00 95.06 83 LYS A C 1
ATOM 636 O O . LYS A 1 83 ? -4.244 -10.315 7.480 1.00 95.06 83 LYS A O 1
ATOM 641 N N . VAL A 1 84 ? -3.186 -9.798 5.570 1.00 95.31 84 VAL A N 1
ATOM 642 C CA . VAL A 1 84 ? -4.383 -9.711 4.729 1.00 95.31 84 VAL A CA 1
ATOM 643 C C . VAL A 1 84 ? -4.476 -10.983 3.873 1.00 95.31 84 VAL A C 1
ATOM 645 O O . VAL A 1 84 ? -3.542 -11.268 3.124 1.00 95.31 84 VAL A O 1
ATOM 648 N N . PRO A 1 85 ? -5.567 -11.768 3.970 1.00 93.62 85 PRO A N 1
ATOM 649 C CA . PRO A 1 85 ? -5.728 -12.994 3.190 1.00 93.62 85 PRO A CA 1
ATOM 650 C C . PRO A 1 85 ? -5.761 -12.740 1.681 1.00 93.62 85 PRO A C 1
ATOM 652 O O . PRO A 1 85 ? -6.306 -11.736 1.223 1.00 93.62 85 PRO A O 1
ATOM 655 N N . TYR A 1 86 ? -5.286 -13.706 0.896 1.00 93.12 86 TYR A N 1
ATOM 656 C CA . TYR A 1 86 ? -5.282 -13.638 -0.570 1.00 93.12 86 TYR A CA 1
ATOM 657 C C . TYR A 1 86 ? -6.665 -13.305 -1.160 1.00 93.12 86 TYR A C 1
ATOM 659 O O . TYR A 1 86 ? -6.794 -12.443 -2.025 1.00 93.12 86 TYR A O 1
ATOM 667 N N . GLN A 1 87 ? -7.731 -13.925 -0.640 1.00 93.06 87 GLN A N 1
ATOM 668 C CA . GLN A 1 87 ? -9.111 -13.739 -1.116 1.00 93.06 87 GLN A CA 1
ATOM 669 C C . GLN A 1 87 ? -9.627 -12.308 -0.905 1.00 93.06 87 GLN A C 1
ATOM 671 O O . GLN A 1 87 ? -10.623 -11.891 -1.503 1.00 93.06 87 GLN A O 1
ATOM 676 N N . HIS A 1 88 ? -8.975 -11.563 -0.015 1.00 94.31 88 HIS A N 1
ATOM 677 C CA . HIS A 1 88 ? -9.329 -10.199 0.325 1.00 94.31 88 HIS A CA 1
ATOM 678 C C . HIS A 1 88 ? -8.598 -9.167 -0.536 1.00 94.31 88 HIS A C 1
ATOM 680 O O . HIS A 1 88 ? -8.945 -7.989 -0.470 1.00 94.31 88 HIS A O 1
ATOM 686 N N . VAL A 1 89 ? -7.646 -9.593 -1.366 1.00 95.00 89 VAL A N 1
ATOM 687 C CA . VAL A 1 89 ? -6.899 -8.731 -2.280 1.00 95.00 89 VAL A CA 1
ATOM 688 C C . VAL A 1 89 ? -7.476 -8.877 -3.686 1.00 95.00 89 VAL A C 1
ATOM 690 O O . VAL A 1 89 ? -7.510 -9.962 -4.268 1.00 95.00 89 VAL A O 1
ATOM 693 N N . LYS A 1 90 ? -7.959 -7.768 -4.245 1.00 93.25 90 LYS A N 1
ATOM 694 C CA . LYS A 1 90 ? -8.473 -7.690 -5.614 1.00 93.25 90 LYS A CA 1
ATOM 695 C C . LYS A 1 90 ? -7.711 -6.621 -6.371 1.00 93.25 90 LYS A C 1
ATOM 697 O O . LYS A 1 90 ? -7.671 -5.476 -5.940 1.00 93.25 90 LYS A O 1
ATOM 702 N N . ILE A 1 91 ? -7.167 -7.000 -7.516 1.00 91.88 91 ILE A N 1
ATOM 703 C CA . ILE A 1 91 ? -6.488 -6.092 -8.435 1.00 91.88 91 ILE A CA 1
ATOM 704 C C . ILE A 1 91 ? -7.378 -5.935 -9.652 1.00 91.88 91 ILE A C 1
ATOM 706 O O . ILE A 1 91 ? -7.878 -6.925 -10.193 1.00 91.88 91 ILE A O 1
ATOM 710 N N . LEU A 1 92 ? -7.635 -4.691 -10.021 1.00 88.94 92 LEU A N 1
ATOM 711 C CA . LEU A 1 92 ? -8.361 -4.351 -11.225 1.00 88.94 92 LEU A CA 1
ATOM 712 C C . LEU A 1 92 ? -7.360 -4.142 -12.357 1.00 88.94 92 LEU A C 1
ATOM 714 O O . LEU A 1 92 ? -6.293 -3.569 -12.173 1.00 88.94 92 LEU A O 1
ATOM 718 N N . ASP A 1 93 ? -7.738 -4.638 -13.523 1.00 82.50 93 ASP A N 1
ATOM 719 C CA . ASP A 1 93 ? -7.053 -4.393 -14.778 1.00 82.50 93 ASP A CA 1
ATOM 720 C C . ASP A 1 93 ? -8.129 -3.913 -15.747 1.00 82.50 93 ASP A C 1
ATOM 722 O O . ASP A 1 93 ? -8.975 -4.687 -16.200 1.00 82.50 93 ASP A O 1
ATOM 726 N N . HIS A 1 94 ? -8.226 -2.596 -15.902 1.00 79.38 94 HIS A N 1
ATOM 727 C CA . HIS A 1 94 ? -9.274 -1.965 -16.691 1.00 79.38 94 HIS A CA 1
ATOM 728 C C . HIS A 1 94 ? -8.633 -0.959 -17.656 1.00 79.38 94 HIS A C 1
ATOM 730 O O . HIS A 1 94 ? -7.719 -0.233 -17.265 1.00 79.38 94 HIS A O 1
ATOM 736 N N . PRO A 1 95 ? -9.079 -0.883 -18.919 1.00 76.44 95 PRO A N 1
ATOM 737 C CA . PRO A 1 95 ? -8.411 -0.076 -19.946 1.00 76.44 95 PRO A CA 1
ATOM 738 C C . PRO A 1 95 ? -8.377 1.429 -19.628 1.00 76.44 95 PRO A C 1
ATOM 740 O O . PRO A 1 95 ? -7.383 2.098 -19.888 1.00 76.44 95 PRO A O 1
ATOM 743 N N . ASP A 1 96 ? -9.426 1.959 -18.996 1.00 75.06 96 ASP A N 1
ATOM 744 C CA . ASP A 1 96 ? -9.524 3.390 -18.635 1.00 75.06 96 ASP A CA 1
ATOM 745 C C . ASP A 1 96 ? -8.656 3.812 -17.435 1.00 75.06 96 ASP A C 1
ATOM 747 O O . ASP A 1 96 ? -8.659 4.968 -17.010 1.00 75.06 96 ASP A O 1
ATOM 751 N N . LEU A 1 97 ? -7.974 2.841 -16.842 1.00 77.50 97 LEU A N 1
ATOM 752 C CA . LEU A 1 97 ? -7.492 2.849 -15.470 1.00 77.50 97 LEU A CA 1
ATOM 753 C C . LEU A 1 97 ? -6.012 2.469 -15.380 1.00 77.50 97 LEU A C 1
ATOM 755 O O . LEU A 1 97 ? -5.498 2.188 -14.306 1.00 77.50 97 LEU A O 1
ATOM 759 N N . GLN A 1 98 ? -5.364 2.465 -16.540 1.00 78.88 98 GLN A N 1
ATOM 760 C CA . GLN A 1 98 ? -3.980 2.078 -16.732 1.00 78.88 98 GLN A CA 1
ATOM 761 C C . GLN A 1 98 ? -3.028 3.117 -16.148 1.00 78.88 98 GLN A C 1
ATOM 763 O O . GLN A 1 98 ? -3.320 4.320 -16.117 1.00 78.88 98 GLN A O 1
ATOM 768 N N . ASP A 1 99 ? -1.866 2.628 -15.739 1.00 76.75 99 ASP A N 1
ATOM 769 C CA . ASP A 1 99 ? -0.806 3.449 -15.176 1.00 76.75 99 ASP A CA 1
ATOM 770 C C . ASP A 1 99 ? 0.019 4.119 -16.268 1.00 76.75 99 ASP A C 1
ATOM 772 O O . ASP A 1 99 ? 0.095 3.660 -17.408 1.00 76.75 99 ASP A O 1
ATOM 776 N N . GLY A 1 100 ? 0.675 5.215 -15.901 1.00 72.75 100 GLY A N 1
ATOM 777 C CA . GLY A 1 100 ? 1.647 5.876 -16.760 1.00 72.75 100 GLY A CA 1
ATOM 778 C C . GLY A 1 100 ? 1.551 7.392 -16.724 1.00 72.75 100 GLY A C 1
ATOM 779 O O . GLY A 1 100 ? 0.506 7.985 -16.443 1.00 72.75 100 GLY A O 1
ATOM 780 N N . PHE A 1 101 ? 2.671 8.036 -17.042 1.00 63.72 101 PHE A N 1
ATOM 781 C CA . PHE A 1 101 ? 2.728 9.485 -17.186 1.00 63.72 101 PHE A CA 1
ATOM 782 C C . PHE A 1 101 ? 1.772 9.936 -18.305 1.00 63.72 101 PHE A C 1
ATOM 784 O O . PHE A 1 101 ? 1.858 9.466 -19.435 1.00 63.72 101 PHE A O 1
ATOM 791 N N . GLY A 1 102 ? 0.832 10.831 -17.980 1.00 60.12 102 GLY A N 1
ATOM 792 C CA . GLY A 1 102 ? -0.147 11.374 -18.933 1.00 60.12 102 GLY A CA 1
ATOM 793 C C . GLY A 1 102 ? -1.465 10.595 -19.054 1.00 60.12 102 GLY A C 1
ATOM 794 O O . GLY A 1 102 ? -2.341 11.012 -19.812 1.00 60.12 102 GLY A O 1
ATOM 795 N N . LYS A 1 103 ? -1.660 9.505 -18.301 1.00 65.31 103 LYS A N 1
ATOM 796 C CA . LYS A 1 103 ? -2.952 8.805 -18.225 1.00 65.31 103 LYS A CA 1
ATOM 797 C C . LYS A 1 103 ? -3.848 9.480 -17.187 1.00 65.31 103 LYS A C 1
ATOM 799 O O . LYS A 1 103 ? -3.661 9.323 -15.985 1.00 65.31 103 LYS A O 1
ATOM 804 N N . LEU A 1 104 ? -4.820 10.267 -17.651 1.00 67.94 104 LEU A N 1
ATOM 805 C CA .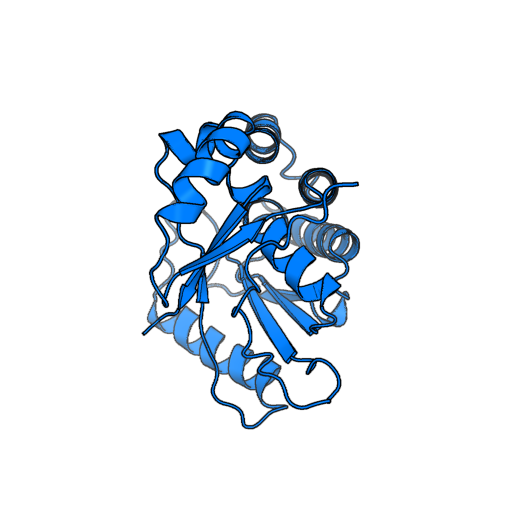 LEU A 1 104 ? -5.756 10.951 -16.763 1.00 67.94 104 LEU A CA 1
ATOM 806 C C . LEU A 1 104 ? -6.953 10.049 -16.463 1.00 67.94 104 LEU A C 1
ATOM 808 O O . LEU A 1 104 ? -7.766 9.735 -17.329 1.00 67.94 104 LEU A O 1
ATOM 812 N N . TRP A 1 105 ? -7.054 9.640 -15.207 1.00 70.69 105 TRP A N 1
ATOM 813 C CA . TRP A 1 105 ? -8.158 8.845 -14.696 1.00 70.69 105 TRP A CA 1
ATOM 814 C C . TRP A 1 105 ? -9.442 9.682 -14.668 1.00 70.69 105 TRP A C 1
ATOM 816 O O . TRP A 1 105 ? -9.631 10.526 -13.790 1.00 70.69 105 TRP A O 1
ATOM 826 N N . ILE A 1 106 ? -10.348 9.452 -15.624 1.00 70.62 106 ILE A N 1
ATOM 827 C CA . ILE A 1 106 ? -11.631 10.164 -15.675 1.00 70.62 106 ILE A CA 1
ATOM 828 C C . ILE A 1 106 ? -12.425 9.847 -14.402 1.00 70.62 106 ILE A C 1
ATOM 830 O O . ILE A 1 106 ? -12.830 8.708 -14.151 1.00 70.62 106 ILE A O 1
ATOM 834 N N . THR A 1 107 ? -12.697 10.885 -13.608 1.00 68.69 107 THR A N 1
ATOM 835 C CA . THR A 1 107 ? -13.280 10.783 -12.261 1.00 68.69 107 THR A CA 1
ATOM 836 C C . THR A 1 107 ? -14.595 9.996 -12.227 1.00 68.69 107 THR A C 1
ATOM 838 O O . THR A 1 107 ? -14.866 9.262 -11.277 1.00 68.69 107 THR A O 1
ATOM 841 N N . ILE A 1 108 ? -15.403 10.094 -13.285 1.00 68.88 108 ILE A N 1
ATOM 842 C CA . ILE A 1 108 ? -16.721 9.451 -13.374 1.00 68.88 108 ILE A CA 1
ATOM 843 C C . ILE A 1 108 ? -16.608 7.917 -13.407 1.00 68.88 108 ILE A C 1
ATOM 845 O O . ILE A 1 108 ? -17.432 7.228 -12.798 1.00 68.88 108 ILE A O 1
ATOM 849 N N . TYR A 1 109 ? -15.600 7.365 -14.086 1.00 69.69 109 TYR A N 1
ATOM 850 C CA . TYR A 1 109 ? -15.468 5.916 -14.266 1.00 69.69 109 TYR A CA 1
ATOM 851 C C . TYR A 1 109 ? -15.019 5.228 -12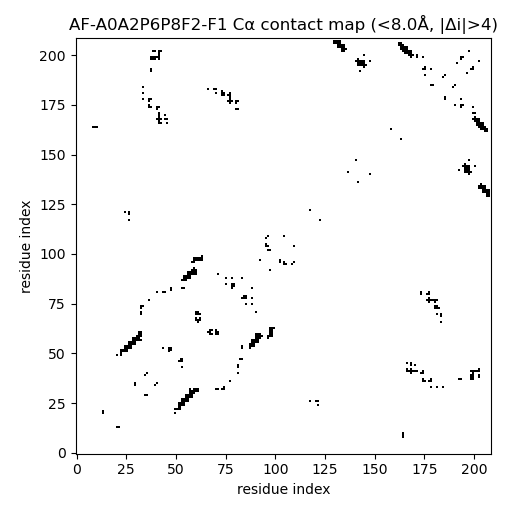.983 1.00 69.69 109 TYR A C 1
ATOM 853 O O . TYR A 1 109 ? -15.688 4.303 -12.511 1.00 69.69 109 TYR A O 1
ATOM 861 N N . TRP A 1 110 ? -13.972 5.746 -12.344 1.00 71.12 110 TRP A N 1
ATOM 862 C CA . TRP A 1 110 ? -13.501 5.218 -11.067 1.00 71.12 110 TRP A CA 1
ATOM 863 C C . TRP A 1 110 ? -14.535 5.304 -9.965 1.00 71.12 110 TRP A C 1
ATOM 865 O O . TRP A 1 110 ? -14.732 4.333 -9.242 1.00 71.12 110 TRP A O 1
ATOM 875 N N . GLN A 1 111 ? -15.256 6.422 -9.855 1.00 75.44 111 GLN A N 1
ATOM 876 C CA . GLN A 1 111 ? -16.308 6.552 -8.849 1.00 75.44 111 GLN A CA 1
ATOM 877 C C . GLN A 1 111 ? -17.425 5.525 -9.051 1.00 75.44 111 GLN A C 1
ATOM 879 O O . GLN A 1 111 ? -17.919 4.953 -8.078 1.00 75.44 111 GLN A O 1
ATOM 884 N N . ARG A 1 112 ? -17.831 5.259 -10.300 1.00 76.25 112 ARG A N 1
ATOM 885 C CA . ARG A 1 112 ? -18.837 4.230 -10.609 1.00 76.25 112 ARG A CA 1
ATOM 886 C C . ARG A 1 112 ? -18.323 2.831 -10.293 1.00 76.25 112 ARG A C 1
ATOM 888 O O . ARG A 1 112 ? -19.054 2.041 -9.691 1.00 76.25 112 ARG A O 1
ATOM 895 N N . LEU A 1 113 ? -17.080 2.532 -10.663 1.00 77.38 113 LEU A N 1
ATOM 896 C CA . LEU A 1 113 ? -16.458 1.239 -10.401 1.00 77.38 113 LEU A CA 1
ATOM 897 C C . LEU A 1 113 ? -16.296 0.995 -8.901 1.00 77.38 113 LEU A C 1
ATOM 899 O O . LEU A 1 113 ? -16.691 -0.061 -8.407 1.00 77.38 113 LEU A O 1
ATOM 903 N N . LEU A 1 114 ? -15.828 2.006 -8.169 1.00 76.69 114 LEU A N 1
ATOM 904 C CA . LEU A 1 114 ? -15.733 1.995 -6.717 1.00 76.69 114 LEU A CA 1
ATOM 905 C C . LEU A 1 114 ? -17.096 1.811 -6.076 1.00 76.69 114 LEU A C 1
ATOM 907 O O . LEU A 1 114 ? -17.232 0.918 -5.255 1.00 76.69 114 LEU A O 1
ATOM 911 N N . LYS A 1 115 ? -18.127 2.565 -6.474 1.00 76.44 115 LYS A N 1
ATOM 912 C CA . LYS A 1 115 ? -19.489 2.380 -5.941 1.00 76.44 115 LYS A CA 1
ATOM 913 C C . LYS A 1 115 ? -20.010 0.962 -6.178 1.00 76.44 115 LYS A C 1
ATOM 915 O O . LYS A 1 115 ? -20.630 0.389 -5.287 1.00 76.44 115 LYS A O 1
ATOM 920 N N . ARG A 1 116 ? -19.756 0.376 -7.353 1.00 76.75 116 ARG A N 1
ATOM 921 C CA . ARG A 1 116 ? -20.170 -1.001 -7.673 1.00 76.75 116 ARG A CA 1
ATOM 922 C C . ARG A 1 116 ? -19.403 -2.034 -6.847 1.00 76.75 116 ARG A C 1
ATOM 924 O O . ARG A 1 116 ? -20.023 -2.907 -6.244 1.00 76.75 116 ARG A O 1
ATOM 931 N N . LYS A 1 117 ? -18.072 -1.939 -6.805 1.00 75.06 117 LYS A N 1
ATOM 932 C CA . LYS A 1 117 ? -17.202 -2.902 -6.112 1.00 75.06 117 LYS A CA 1
ATOM 933 C C . LYS A 1 117 ? -17.277 -2.756 -4.597 1.00 75.06 117 LYS A C 1
ATOM 935 O O . LYS A 1 117 ? -17.338 -3.775 -3.925 1.00 75.06 117 LYS A O 1
ATOM 940 N N . SER A 1 118 ? -17.339 -1.539 -4.062 1.00 72.75 118 SER A N 1
ATOM 941 C CA . SER A 1 118 ? -17.514 -1.294 -2.627 1.00 72.75 118 SER A CA 1
ATOM 942 C C . SER A 1 118 ? -18.869 -1.795 -2.165 1.00 72.75 118 SER A C 1
ATOM 944 O O . SER A 1 118 ? -18.923 -2.518 -1.180 1.00 72.75 118 SER A O 1
ATOM 946 N N . LYS A 1 119 ? -19.945 -1.528 -2.920 1.00 68.38 119 LYS A N 1
ATOM 947 C CA . LYS A 1 119 ? -21.250 -2.118 -2.632 1.00 68.38 119 LYS A CA 1
ATOM 948 C C . LYS A 1 119 ? -21.154 -3.634 -2.699 1.00 68.38 119 LYS A C 1
ATOM 950 O O . LYS A 1 119 ? -21.550 -4.259 -1.748 1.00 68.38 119 LYS A O 1
ATOM 955 N N . PHE A 1 120 ? -20.557 -4.248 -3.713 1.00 66.50 120 PHE A N 1
ATOM 956 C CA . PHE A 1 120 ? -20.430 -5.712 -3.750 1.00 66.50 120 PHE A CA 1
ATOM 957 C C . PHE A 1 120 ? -19.622 -6.297 -2.572 1.00 66.50 120 PHE A C 1
ATOM 959 O O . PHE A 1 120 ? -20.035 -7.281 -1.969 1.00 66.50 120 PHE A O 1
ATOM 966 N N . LEU A 1 121 ? -18.491 -5.680 -2.222 1.00 64.88 121 LEU A N 1
ATOM 967 C CA . LEU A 1 121 ? -17.598 -6.136 -1.151 1.00 64.88 121 LEU A CA 1
ATOM 968 C C . LEU A 1 121 ? -18.158 -5.858 0.253 1.00 64.88 121 LEU A C 1
ATOM 970 O O . LEU A 1 121 ? -17.859 -6.596 1.186 1.00 64.88 121 LEU A O 1
ATOM 974 N N . LEU A 1 122 ? -18.976 -4.813 0.409 1.00 67.31 122 LEU A N 1
ATOM 975 C CA . LEU A 1 122 ? -19.531 -4.376 1.694 1.00 67.31 122 LEU A CA 1
ATOM 976 C C . LEU A 1 122 ? -21.030 -4.702 1.857 1.00 67.31 122 LEU A C 1
ATOM 978 O O . LEU A 1 122 ? -21.526 -4.664 2.981 1.00 67.31 122 LEU A O 1
ATOM 982 N N . ALA A 1 123 ? -21.756 -5.073 0.791 1.00 54.41 123 ALA A N 1
ATOM 983 C CA . ALA A 1 123 ? -23.208 -5.343 0.787 1.00 54.41 123 ALA A CA 1
ATOM 984 C C . ALA A 1 123 ? -23.614 -6.603 1.549 1.00 54.41 123 ALA A C 1
ATOM 986 O O . ALA A 1 123 ? -24.806 -6.823 1.741 1.00 54.41 123 ALA A O 1
ATOM 987 N N . SER A 1 124 ? -22.662 -7.382 2.062 1.00 54.94 124 SER A N 1
ATOM 988 C CA . SER A 1 124 ? -22.964 -8.358 3.113 1.00 54.94 124 SER A CA 1
ATOM 989 C C . SER A 1 124 ? -23.571 -7.688 4.363 1.00 54.94 124 SER A C 1
ATOM 991 O O . SER A 1 124 ? -24.249 -8.350 5.142 1.00 54.94 124 SER A O 1
ATOM 993 N N . SER A 1 125 ? -23.389 -6.374 4.554 1.00 54.62 125 SER A N 1
ATOM 994 C CA . SER A 1 125 ? -23.886 -5.644 5.718 1.00 54.62 125 SER A CA 1
ATOM 995 C C . SER A 1 125 ? -24.603 -4.351 5.300 1.00 54.62 125 SER A C 1
ATOM 997 O O . SER A 1 125 ? -23.974 -3.432 4.789 1.00 54.62 125 SER A O 1
ATOM 999 N N . GLN A 1 126 ? -25.904 -4.237 5.600 1.00 51.72 126 GLN A N 1
ATOM 1000 C CA . GLN A 1 126 ? -26.810 -3.081 5.389 1.00 51.72 126 GLN A CA 1
ATOM 1001 C C . GLN A 1 126 ? -26.421 -1.784 6.154 1.00 51.72 126 GLN A C 1
ATOM 1003 O O . GLN A 1 126 ? -27.266 -0.990 6.560 1.00 51.72 126 GLN A O 1
ATOM 1008 N N . ARG A 1 127 ? -25.133 -1.550 6.416 1.00 63.50 127 ARG A N 1
ATOM 1009 C CA . ARG A 1 127 ? -24.654 -0.457 7.271 1.00 63.50 127 ARG A CA 1
ATOM 1010 C C . ARG A 1 127 ? -24.199 0.747 6.455 1.00 63.50 127 ARG A C 1
ATOM 1012 O O . ARG A 1 127 ? -23.713 0.620 5.336 1.00 63.50 127 ARG A O 1
ATOM 1019 N N . LYS A 1 128 ? -24.318 1.922 7.078 1.00 70.56 128 LYS A N 1
ATOM 1020 C CA . LYS A 1 128 ? -23.767 3.191 6.593 1.00 70.56 128 LYS A CA 1
ATOM 1021 C C . LYS A 1 128 ? -22.269 3.025 6.311 1.00 70.56 128 LYS A C 1
ATOM 1023 O O . LYS A 1 128 ? -21.509 2.684 7.215 1.00 70.56 128 LYS A O 1
ATOM 1028 N N . VAL A 1 129 ? -21.867 3.245 5.061 1.00 75.19 129 VAL A N 1
ATOM 1029 C CA . VAL A 1 129 ? -20.460 3.220 4.643 1.00 75.19 129 VAL A CA 1
ATOM 1030 C C . VAL A 1 129 ? -19.801 4.517 5.103 1.00 75.19 129 VAL A C 1
ATOM 1032 O O . VAL A 1 129 ? -20.300 5.602 4.809 1.00 75.19 129 VAL A O 1
ATOM 1035 N N . GLU A 1 130 ? -18.696 4.407 5.835 1.00 82.94 130 GLU A N 1
ATOM 1036 C CA . GLU A 1 130 ? -17.867 5.549 6.218 1.00 82.94 130 GLU A CA 1
ATOM 1037 C C . GLU A 1 130 ? -16.606 5.562 5.356 1.00 82.94 130 GLU A C 1
ATOM 1039 O O . GLU A 1 130 ? -15.915 4.549 5.259 1.00 82.94 130 GLU A O 1
ATOM 1044 N N . ALA A 1 131 ? -16.319 6.701 4.727 1.00 85.12 131 ALA A N 1
ATOM 1045 C CA . ALA A 1 131 ? -15.135 6.887 3.899 1.00 85.12 131 ALA A CA 1
ATOM 1046 C C . ALA A 1 131 ? -14.094 7.736 4.638 1.00 85.12 131 ALA A C 1
ATOM 1048 O O . ALA A 1 131 ? -14.421 8.759 5.250 1.00 85.12 131 ALA A O 1
ATOM 1049 N N . TRP A 1 132 ? -12.843 7.293 4.566 1.00 87.44 132 TRP A N 1
ATOM 1050 C CA . TRP A 1 132 ? -11.694 7.928 5.196 1.00 87.44 132 TRP A CA 1
ATOM 1051 C C . TRP A 1 132 ? -10.582 8.075 4.164 1.00 87.44 132 TRP A C 1
ATOM 1053 O O . TRP A 1 132 ? -10.324 7.143 3.405 1.00 87.44 132 TRP A O 1
ATOM 1063 N N . GLU A 1 133 ? -9.922 9.226 4.154 1.00 89.31 133 GLU A N 1
ATOM 1064 C CA . GLU A 1 133 ? -8.763 9.489 3.302 1.00 89.31 133 GLU A CA 1
ATOM 1065 C C . GLU A 1 133 ? -7.490 9.622 4.142 1.00 89.31 133 GLU A C 1
ATOM 1067 O O . GLU A 1 133 ? -7.526 10.103 5.281 1.00 89.31 133 GLU A O 1
ATOM 1072 N N . LEU A 1 134 ? -6.356 9.213 3.574 1.00 87.25 134 LEU A N 1
ATOM 1073 C CA . LEU A 1 134 ? -5.048 9.451 4.171 1.00 87.25 134 LEU A CA 1
ATOM 1074 C C . LEU A 1 134 ? -4.628 10.900 3.920 1.00 87.25 134 LEU A C 1
ATOM 1076 O O . LEU A 1 134 ? -4.495 11.342 2.779 1.00 87.25 134 LEU A O 1
ATOM 1080 N N . VAL A 1 135 ? -4.400 11.646 4.997 1.00 82.75 135 VAL A N 1
ATOM 1081 C CA . VAL A 1 135 ? -3.952 13.034 4.919 1.00 82.75 135 VAL A CA 1
ATOM 1082 C C . VAL A 1 135 ? -2.463 13.065 4.595 1.00 82.75 135 VAL A C 1
ATOM 1084 O O . VAL A 1 135 ? -1.635 12.634 5.397 1.00 82.75 135 VAL A O 1
ATOM 1087 N N . SER A 1 136 ? -2.114 13.626 3.437 1.00 68.44 136 SER A N 1
ATOM 1088 C CA . SER A 1 136 ? -0.718 13.899 3.089 1.00 68.44 136 SER A CA 1
ATOM 1089 C C . SER A 1 136 ? -0.153 15.016 3.969 1.00 68.44 136 SER A C 1
ATOM 1091 O O . SER A 1 136 ? -0.720 16.105 4.047 1.00 68.44 136 SER A O 1
ATOM 1093 N N . THR A 1 137 ? 0.972 14.757 4.638 1.00 63.12 137 THR A N 1
ATOM 1094 C CA . THR A 1 137 ? 1.711 15.770 5.406 1.00 63.12 137 THR A CA 1
ATOM 1095 C C . THR A 1 137 ? 2.650 16.574 4.501 1.00 63.12 137 THR A C 1
ATOM 1097 O O . THR A 1 137 ? 3.143 16.046 3.505 1.00 63.12 137 THR A O 1
ATOM 1100 N N . ASN A 1 138 ? 2.950 17.826 4.871 1.00 57.69 138 ASN A N 1
ATOM 1101 C CA . ASN A 1 138 ? 3.916 18.686 4.167 1.00 57.69 138 ASN A CA 1
ATOM 1102 C C . ASN A 1 138 ? 5.260 17.978 3.908 1.00 57.69 138 ASN A C 1
ATOM 1104 O O . ASN A 1 138 ? 5.691 17.153 4.715 1.00 57.69 138 ASN A O 1
ATOM 1108 N N . ILE A 1 139 ? 5.945 18.340 2.814 1.00 59.69 139 ILE A N 1
ATOM 1109 C CA . ILE A 1 139 ? 7.153 17.649 2.323 1.00 59.69 139 ILE A CA 1
ATOM 1110 C C . ILE A 1 139 ? 8.265 17.565 3.382 1.00 59.69 139 ILE A C 1
ATOM 1112 O O . ILE A 1 139 ? 8.879 16.517 3.545 1.00 59.69 139 ILE A O 1
ATOM 1116 N N . PHE A 1 140 ? 8.439 18.622 4.183 1.00 51.22 140 PHE A N 1
ATOM 1117 C CA . PHE A 1 140 ? 9.420 18.668 5.271 1.00 51.22 140 PHE A CA 1
ATOM 1118 C C . PHE A 1 140 ? 9.135 17.634 6.366 1.00 51.22 140 PHE A C 1
ATOM 1120 O O . PHE A 1 140 ? 10.058 17.031 6.900 1.00 51.22 140 PHE A O 1
ATOM 1127 N N . ARG A 1 141 ? 7.855 17.364 6.645 1.00 57.25 141 ARG A N 1
ATOM 1128 C CA . ARG A 1 141 ? 7.418 16.333 7.597 1.00 57.25 141 ARG A CA 1
ATOM 1129 C C . ARG A 1 141 ? 7.393 14.936 6.972 1.00 57.25 141 ARG A C 1
ATOM 1131 O O . ARG A 1 141 ? 7.583 13.937 7.652 1.00 57.25 141 ARG A O 1
ATOM 1138 N N . LYS A 1 142 ? 7.205 14.866 5.650 1.00 58.88 142 LYS A N 1
ATOM 1139 C CA . LYS A 1 142 ? 7.233 13.628 4.860 1.00 58.88 142 LYS A CA 1
ATOM 1140 C C . LYS A 1 142 ? 8.625 12.985 4.823 1.00 58.88 142 LYS A C 1
ATOM 1142 O O . LYS A 1 142 ? 8.680 11.790 4.574 1.00 58.88 142 LYS A O 1
ATOM 1147 N N . TYR A 1 143 ? 9.700 13.730 5.104 1.00 59.00 143 TYR A N 1
ATOM 1148 C CA . TYR A 1 143 ? 11.084 13.227 5.131 1.00 59.00 143 TYR A CA 1
ATOM 1149 C C . TYR A 1 143 ? 11.822 13.448 6.468 1.00 59.00 143 TYR A C 1
ATOM 1151 O O . TYR A 1 143 ? 12.996 13.105 6.573 1.00 59.00 143 TYR A O 1
ATOM 1159 N N . SER A 1 144 ? 11.162 13.976 7.510 1.00 61.38 144 SER A N 1
ATOM 1160 C CA . SER A 1 144 ? 11.777 14.170 8.839 1.00 61.38 144 SER A CA 1
ATOM 1161 C C . SER A 1 144 ? 11.882 12.885 9.678 1.00 61.38 144 SER A C 1
ATOM 1163 O O . SER A 1 144 ? 12.434 12.922 10.778 1.00 61.38 144 SER A O 1
ATOM 1165 N N . GLY A 1 145 ? 11.365 11.756 9.175 1.00 61.31 145 GLY A N 1
ATOM 1166 C CA . GLY A 1 145 ? 11.587 10.404 9.694 1.00 61.31 145 GLY A CA 1
ATOM 1167 C C . GLY A 1 145 ? 11.603 10.277 11.232 1.00 61.31 145 GLY A C 1
ATOM 1168 O O . GLY A 1 145 ? 10.654 10.715 11.885 1.00 61.31 145 GLY A O 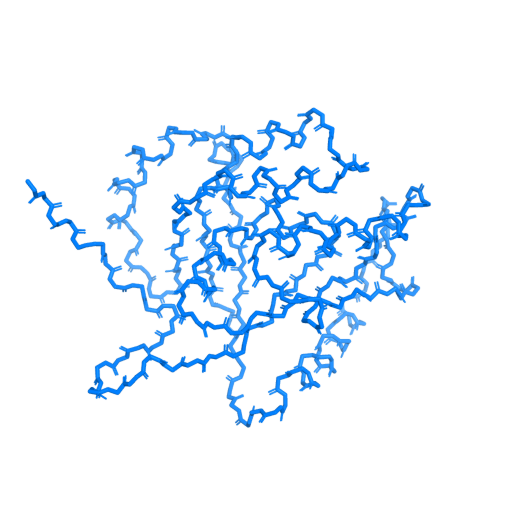1
ATOM 1169 N N . PRO A 1 146 ? 12.657 9.694 11.844 1.00 54.41 146 PRO A N 1
ATOM 1170 C CA . PRO A 1 146 ? 12.731 9.409 13.287 1.00 54.41 146 PRO A CA 1
ATOM 1171 C C . PRO A 1 146 ? 12.597 10.630 14.212 1.00 54.41 146 PRO A C 1
ATOM 1173 O O . PRO A 1 146 ? 12.250 10.477 15.385 1.00 54.41 146 PRO A O 1
ATOM 1176 N N . VAL A 1 147 ? 12.859 11.839 13.705 1.00 54.25 147 VAL A N 1
ATOM 1177 C CA . VAL A 1 147 ? 12.778 13.092 14.476 1.00 54.25 147 VAL A CA 1
ATOM 1178 C C . VAL A 1 147 ? 11.316 13.474 14.749 1.00 54.25 147 VAL A C 1
ATOM 1180 O O . VAL A 1 147 ? 11.012 14.112 15.759 1.00 54.25 147 VAL A O 1
ATOM 1183 N N . ASP A 1 148 ? 10.378 12.992 13.925 1.00 53.28 148 ASP A N 1
ATOM 1184 C CA . ASP A 1 148 ? 8.946 13.219 14.135 1.00 53.28 148 ASP A CA 1
ATOM 1185 C C . ASP A 1 148 ? 8.412 12.414 15.338 1.00 53.28 148 ASP A C 1
ATOM 1187 O O . ASP A 1 148 ? 7.408 12.809 15.899 1.00 53.28 148 ASP A O 1
ATOM 1191 N N . ILE A 1 149 ? 9.081 11.364 15.846 1.00 54.06 149 ILE A N 1
ATOM 1192 C CA . ILE A 1 149 ? 8.638 10.670 17.083 1.00 54.06 149 ILE A CA 1
ATOM 1193 C C . ILE A 1 149 ? 8.733 11.604 18.304 1.00 54.06 149 ILE A C 1
ATOM 1195 O O . ILE A 1 149 ? 7.848 11.603 19.165 1.00 54.06 149 ILE A O 1
ATOM 1199 N N . TRP A 1 150 ? 9.777 12.439 18.359 1.00 52.38 150 TRP A N 1
ATOM 1200 C CA . TRP A 1 150 ? 9.951 13.445 19.411 1.00 52.38 150 TRP A CA 1
ATOM 1201 C C . TRP A 1 150 ? 9.000 14.633 19.226 1.00 52.38 150 TRP A C 1
ATOM 1203 O O . TRP A 1 150 ? 8.397 15.091 20.196 1.00 52.38 150 TRP A O 1
ATOM 1213 N N . PHE A 1 151 ? 8.780 15.073 17.983 1.00 49.75 151 PHE A N 1
ATOM 1214 C CA . PHE A 1 151 ? 7.860 16.175 17.682 1.00 49.75 151 PHE A CA 1
ATOM 1215 C C . PHE A 1 151 ? 6.376 15.770 17.793 1.00 49.75 151 PHE A C 1
ATOM 1217 O O . PHE A 1 151 ? 5.530 16.574 18.183 1.00 49.75 151 PHE A O 1
ATOM 1224 N N . PHE A 1 152 ? 6.040 14.503 17.535 1.00 52.06 152 PHE A N 1
ATOM 1225 C CA . PHE A 1 152 ? 4.688 13.943 17.627 1.00 52.06 152 PHE A CA 1
ATOM 1226 C C . PHE A 1 152 ? 4.178 13.888 19.067 1.00 52.06 152 PHE A C 1
ATOM 1228 O O . PHE A 1 152 ? 2.984 14.062 19.294 1.00 52.06 152 PHE A O 1
ATOM 1235 N N . LYS A 1 153 ? 5.067 13.729 20.055 1.00 45.47 153 LYS A N 1
ATOM 1236 C CA . LYS A 1 153 ? 4.694 13.773 21.478 1.00 45.47 153 LYS A CA 1
ATOM 1237 C C . LYS A 1 153 ? 4.192 15.161 21.904 1.00 45.47 153 LYS A C 1
ATOM 1239 O O . LYS A 1 153 ? 3.287 15.247 22.725 1.00 45.47 153 LYS A O 1
ATOM 1244 N N . LEU A 1 154 ? 4.716 16.217 21.277 1.00 46.50 154 LEU A N 1
ATOM 1245 C CA . LEU A 1 154 ? 4.267 17.608 21.419 1.00 46.50 154 LEU A CA 1
ATOM 1246 C C . LEU A 1 154 ? 3.034 17.909 20.545 1.00 46.50 154 LEU A C 1
ATOM 1248 O O . LEU A 1 154 ? 2.073 18.511 21.009 1.00 46.50 154 LEU A O 1
ATOM 1252 N N . TYR A 1 155 ? 3.001 17.424 19.299 1.00 50.94 155 TYR A N 1
ATOM 1253 C CA . TYR A 1 155 ? 1.886 17.676 18.372 1.00 50.94 155 TYR A CA 1
ATOM 1254 C C . TYR A 1 155 ? 0.613 16.873 18.687 1.00 50.94 155 TYR A C 1
ATOM 1256 O O . TYR A 1 155 ? -0.489 17.292 18.335 1.00 50.94 155 TYR A O 1
ATOM 1264 N N . SER A 1 156 ? 0.742 15.739 19.384 1.00 46.62 156 SER A N 1
ATOM 1265 C CA . SER A 1 156 ? -0.379 14.943 19.897 1.00 46.62 156 SER A CA 1
ATOM 1266 C C . SER A 1 156 ? -1.277 15.742 20.848 1.00 46.62 156 SER A C 1
ATOM 1268 O O . SER A 1 156 ? -2.435 15.366 21.014 1.00 46.62 156 SER A O 1
ATOM 1270 N N . MET A 1 157 ? -0.780 16.829 21.452 1.00 44.22 157 MET A N 1
ATOM 1271 C CA . MET A 1 157 ? -1.592 17.757 22.248 1.00 44.22 157 MET A CA 1
ATOM 1272 C C . MET A 1 157 ? -2.382 18.761 21.385 1.00 44.22 157 MET A C 1
ATOM 1274 O O . MET A 1 157 ? -3.380 19.300 21.852 1.00 44.22 157 MET A O 1
ATOM 1278 N N . GLN A 1 158 ? -2.001 18.977 20.119 1.00 42.88 158 GLN A N 1
ATOM 1279 C CA . GLN A 1 158 ? -2.612 19.981 19.234 1.00 42.88 158 GLN A CA 1
ATOM 1280 C C . GLN A 1 158 ? -3.759 19.421 18.367 1.00 42.88 158 GLN A C 1
ATOM 1282 O O . GLN A 1 158 ? -4.623 20.170 17.912 1.00 42.88 158 GLN A O 1
ATOM 1287 N N . CYS A 1 159 ? -3.820 18.106 18.126 1.00 46.12 159 CYS A N 1
ATOM 1288 C CA . CYS A 1 159 ? -4.873 17.487 17.307 1.00 46.12 159 CYS A CA 1
ATOM 1289 C C . CYS A 1 159 ? -6.138 17.151 18.118 1.00 46.12 159 CYS A C 1
ATOM 1291 O O . CYS A 1 159 ? -6.618 16.022 18.108 1.00 46.12 159 CYS A O 1
ATOM 1293 N N . SER A 1 160 ? -6.724 18.153 18.776 1.00 42.47 160 SER A N 1
ATOM 1294 C CA . SER A 1 160 ? -8.059 18.074 19.394 1.00 42.47 160 SER A CA 1
ATOM 1295 C C . SER A 1 160 ? -9.162 18.393 18.372 1.00 42.47 160 SER A C 1
ATOM 1297 O O . SER A 1 160 ? -10.043 19.218 18.598 1.00 42.47 160 SER A O 1
ATOM 1299 N N . ASN A 1 161 ? -9.092 17.786 17.184 1.00 51.62 161 ASN A N 1
ATOM 1300 C CA . ASN A 1 161 ? -10.109 17.972 16.153 1.00 51.62 161 ASN A CA 1
ATOM 1301 C C . ASN A 1 161 ? -10.776 16.627 15.866 1.00 51.62 161 ASN A C 1
ATOM 1303 O O . ASN A 1 161 ? -10.131 15.706 15.373 1.00 51.62 161 ASN A O 1
ATOM 1307 N N . LYS A 1 162 ? -12.081 16.516 16.159 1.00 54.28 162 LYS A N 1
ATOM 1308 C CA . LYS A 1 162 ? -12.874 15.266 16.089 1.00 54.28 162 LYS A CA 1
ATOM 1309 C C . LYS A 1 162 ? -12.870 14.579 14.708 1.00 54.28 162 LYS A C 1
ATOM 1311 O O . LYS A 1 162 ? -13.368 13.466 14.592 1.00 54.28 162 LYS A O 1
ATOM 1316 N N . MET A 1 163 ? -12.342 15.233 13.670 1.00 59.69 163 MET A N 1
ATOM 1317 C CA . MET A 1 163 ? -12.324 14.752 12.283 1.00 59.69 163 MET A CA 1
ATOM 1318 C C . MET A 1 163 ? -11.006 14.097 11.833 1.00 59.69 163 MET A C 1
ATOM 1320 O O . MET A 1 163 ? -10.963 13.582 10.715 1.00 59.69 163 MET A O 1
ATOM 1324 N N . LEU A 1 164 ? -9.944 14.135 12.648 1.00 69.94 164 LEU A N 1
ATOM 1325 C CA . LEU A 1 164 ? -8.623 13.591 12.307 1.00 69.94 164 LEU A CA 1
ATOM 1326 C C . LEU A 1 164 ? -8.231 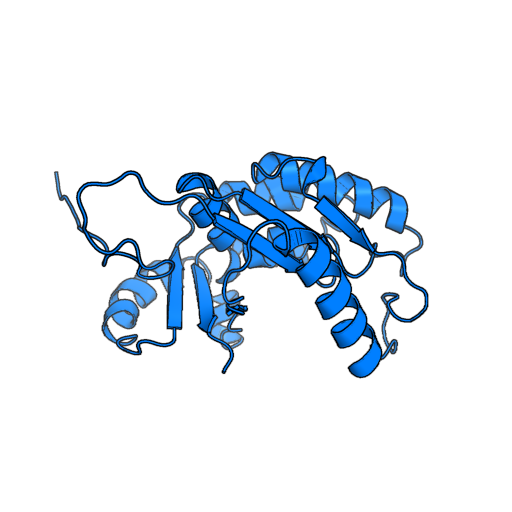12.468 13.275 1.00 69.94 164 LEU A C 1
ATOM 1328 O O . LEU A 1 164 ? -8.361 12.608 14.491 1.00 69.94 164 LEU A O 1
ATOM 1332 N N . HIS A 1 165 ? -7.735 11.356 12.738 1.00 74.44 165 HIS A N 1
ATOM 1333 C CA . HIS A 1 165 ? -7.332 10.182 13.511 1.00 74.44 165 HIS A CA 1
ATOM 1334 C C . HIS A 1 165 ? -5.903 9.773 13.191 1.00 74.44 165 HIS A C 1
ATOM 1336 O O . HIS A 1 165 ? -5.598 9.446 12.051 1.00 74.44 165 HIS A O 1
ATOM 1342 N N . CYS A 1 166 ? -5.042 9.750 14.206 1.00 79.38 166 CYS A N 1
ATOM 1343 C CA . CYS A 1 166 ? -3.641 9.373 14.056 1.00 79.38 166 CYS A CA 1
ATOM 1344 C C . CYS A 1 166 ? -3.424 7.922 14.507 1.00 79.38 166 CYS A C 1
ATOM 1346 O O . CYS A 1 166 ? -3.717 7.571 15.650 1.00 79.38 166 CYS A O 1
ATOM 1348 N N . LEU A 1 167 ? -2.883 7.091 13.621 1.00 82.62 167 LEU A N 1
ATOM 1349 C CA . LEU A 1 167 ? -2.545 5.690 13.852 1.00 82.62 167 LEU A CA 1
ATOM 1350 C C . LEU A 1 167 ? -1.027 5.536 13.838 1.00 82.62 167 LEU A C 1
ATOM 1352 O O . LEU A 1 167 ? -0.392 5.756 12.810 1.00 82.62 167 LEU A O 1
ATOM 1356 N N . VAL A 1 168 ? -0.447 5.162 14.977 1.00 81.50 168 VAL A N 1
ATOM 1357 C CA . VAL A 1 168 ? 1.003 4.974 15.118 1.00 81.50 168 VAL A CA 1
ATOM 1358 C C . VAL A 1 168 ? 1.370 3.525 14.809 1.00 81.50 168 VAL A C 1
ATOM 1360 O O . VAL A 1 168 ? 0.799 2.591 15.375 1.00 81.50 168 VAL A O 1
ATOM 1363 N N . ASN A 1 169 ? 2.349 3.330 13.930 1.00 82.75 169 ASN A N 1
ATOM 1364 C CA . ASN A 1 169 ? 2.879 2.022 13.587 1.00 82.75 169 ASN A CA 1
ATOM 1365 C C . ASN A 1 169 ? 3.820 1.522 14.678 1.00 82.75 169 ASN A C 1
ATOM 1367 O O . ASN A 1 169 ? 4.939 2.007 14.834 1.00 82.75 169 ASN A O 1
ATOM 1371 N N . GLN A 1 170 ? 3.392 0.488 15.389 1.00 82.12 170 GLN A N 1
ATOM 1372 C CA . GLN A 1 170 ? 4.248 -0.189 16.362 1.00 82.12 170 GLN A CA 1
ATOM 1373 C C . GLN A 1 170 ? 5.320 -1.068 15.700 1.00 82.12 170 GLN A C 1
ATOM 1375 O O . GLN A 1 170 ? 6.265 -1.484 16.362 1.00 82.12 170 GLN A O 1
ATOM 1380 N N . GLN A 1 171 ? 5.182 -1.378 14.404 1.00 86.12 171 GLN A N 1
ATOM 1381 C CA . GLN A 1 171 ? 6.059 -2.303 13.684 1.00 86.12 171 GLN A CA 1
ATOM 1382 C C . GLN A 1 171 ? 6.548 -1.717 12.342 1.00 86.12 171 GLN A C 1
ATOM 1384 O O . GLN A 1 171 ? 6.192 -2.242 11.286 1.00 86.12 171 GLN A O 1
ATOM 1389 N N . PRO A 1 172 ? 7.421 -0.687 12.341 1.00 87.38 172 PRO A N 1
ATOM 1390 C CA . PRO A 1 172 ? 8.002 -0.125 11.111 1.00 87.38 172 PRO A CA 1
ATOM 1391 C C . PRO A 1 172 ? 8.724 -1.159 10.238 1.00 87.38 172 PRO A C 1
ATOM 1393 O O . PRO A 1 172 ? 8.706 -1.078 9.013 1.00 87.38 172 PRO A O 1
ATOM 1396 N N . ARG A 1 173 ? 9.307 -2.192 10.864 1.00 90.56 173 ARG A N 1
ATOM 1397 C CA . ARG A 1 173 ? 9.945 -3.311 10.154 1.00 90.56 173 ARG A CA 1
ATOM 1398 C C . ARG A 1 173 ? 8.985 -4.028 9.207 1.00 90.56 173 ARG A C 1
ATOM 1400 O O . ARG A 1 173 ? 9.418 -4.464 8.151 1.00 90.56 173 ARG A O 1
ATOM 1407 N N . LYS A 1 174 ? 7.693 -4.124 9.545 1.00 91.94 174 LYS A N 1
ATOM 1408 C CA . LYS A 1 174 ? 6.701 -4.730 8.647 1.00 91.94 174 LYS A CA 1
ATOM 1409 C C . LYS A 1 174 ? 6.512 -3.927 7.373 1.00 91.94 174 LYS A C 1
ATOM 1411 O O . LYS A 1 174 ? 6.371 -4.545 6.332 1.00 91.94 174 LYS A O 1
ATOM 1416 N N . SER A 1 175 ? 6.568 -2.596 7.438 1.00 92.06 175 SER A N 1
ATOM 1417 C CA . SER A 1 175 ? 6.476 -1.756 6.238 1.00 92.06 175 SER A CA 1
ATOM 1418 C C . SER A 1 175 ? 7.640 -2.042 5.294 1.00 92.06 175 SER A C 1
ATOM 1420 O O . SER A 1 175 ? 7.456 -2.172 4.091 1.00 92.06 175 SER A O 1
ATOM 1422 N N . PHE A 1 176 ? 8.839 -2.216 5.857 1.00 93.62 176 PHE A N 1
ATOM 1423 C CA . PHE A 1 176 ? 10.026 -2.574 5.087 1.00 93.62 176 PHE A CA 1
ATOM 1424 C C . PHE A 1 176 ? 9.946 -3.990 4.512 1.00 93.62 176 PHE A C 1
ATOM 1426 O O . PHE A 1 176 ? 10.257 -4.183 3.345 1.00 93.62 176 PHE A O 1
ATOM 1433 N N . LEU A 1 177 ? 9.504 -4.974 5.301 1.00 95.75 177 LEU A N 1
ATOM 1434 C CA . LEU A 1 177 ? 9.351 -6.357 4.841 1.00 95.75 177 LEU A CA 1
ATOM 1435 C C . LEU A 1 177 ? 8.264 -6.504 3.772 1.00 95.75 177 LEU A C 1
ATOM 1437 O O . LEU A 1 177 ? 8.464 -7.255 2.824 1.00 95.75 177 LEU A O 1
ATOM 1441 N N . ALA A 1 178 ? 7.145 -5.791 3.921 1.00 95.94 178 ALA A N 1
ATOM 1442 C CA . ALA A 1 178 ? 6.065 -5.774 2.943 1.00 95.94 178 ALA A CA 1
ATOM 1443 C C . ALA A 1 178 ? 6.532 -5.099 1.647 1.00 95.94 178 ALA A C 1
ATOM 1445 O O . ALA A 1 178 ? 6.415 -5.690 0.580 1.00 95.94 178 ALA A O 1
ATOM 1446 N N . MET A 1 179 ? 7.198 -3.941 1.741 1.00 95.38 179 MET A N 1
ATOM 1447 C CA . MET A 1 179 ? 7.739 -3.272 0.555 1.00 95.38 179 MET A CA 1
ATOM 1448 C C . MET A 1 179 ? 8.879 -4.061 -0.112 1.00 95.38 179 MET A C 1
ATOM 1450 O O . MET A 1 179 ? 9.039 -4.003 -1.326 1.00 95.38 179 MET A O 1
ATOM 1454 N N . ALA A 1 180 ? 9.640 -4.853 0.646 1.00 95.81 180 ALA A N 1
ATOM 1455 C CA . ALA A 1 180 ? 10.654 -5.742 0.087 1.00 95.81 180 ALA A CA 1
ATOM 1456 C C . ALA A 1 180 ? 10.066 -6.890 -0.757 1.00 95.81 180 ALA A C 1
ATOM 1458 O O . ALA A 1 180 ? 10.806 -7.463 -1.553 1.00 95.81 180 ALA A O 1
ATOM 1459 N N . GLN A 1 181 ? 8.771 -7.216 -0.614 1.00 97.06 181 GLN A N 1
ATOM 1460 C CA . GLN A 1 181 ? 8.096 -8.166 -1.510 1.00 97.06 181 GLN A CA 1
ATOM 1461 C C . GLN A 1 181 ? 7.846 -7.573 -2.901 1.00 97.06 181 GLN A C 1
ATOM 1463 O O . GLN A 1 181 ? 7.771 -8.321 -3.868 1.00 97.06 181 GLN A O 1
ATOM 1468 N N . HIS A 1 182 ? 7.802 -6.244 -3.028 1.00 95.44 182 HIS A N 1
ATOM 1469 C CA . HIS A 1 182 ? 7.721 -5.532 -4.308 1.00 95.44 182 HIS A CA 1
ATOM 1470 C C . HIS A 1 182 ? 9.087 -5.428 -4.980 1.00 95.44 182 HIS A C 1
ATOM 1472 O O . HIS A 1 182 ? 9.598 -4.334 -5.225 1.00 95.44 182 HIS A O 1
ATOM 1478 N N . ALA A 1 183 ? 9.716 -6.575 -5.251 1.00 94.12 183 ALA A N 1
ATOM 1479 C CA . ALA A 1 183 ? 11.073 -6.666 -5.788 1.00 94.12 183 ALA A CA 1
ATOM 1480 C C . ALA A 1 183 ? 11.251 -5.857 -7.087 1.00 94.12 183 ALA A C 1
ATOM 1482 O O . ALA A 1 183 ? 12.257 -5.162 -7.251 1.00 94.12 183 ALA A O 1
ATOM 1483 N N . SER A 1 184 ? 10.248 -5.870 -7.970 1.00 92.44 184 SER A N 1
ATOM 1484 C CA . SER A 1 184 ? 10.221 -5.126 -9.232 1.00 92.44 184 SER A CA 1
ATOM 1485 C C . SER A 1 184 ? 10.244 -3.606 -9.050 1.00 92.44 184 SER A C 1
ATOM 1487 O O . SER A 1 184 ? 10.647 -2.882 -9.965 1.00 92.44 184 SER A O 1
ATOM 1489 N N . GLN A 1 185 ? 9.837 -3.127 -7.875 1.00 89.62 185 GLN A N 1
ATOM 1490 C CA . GLN A 1 185 ? 9.807 -1.723 -7.481 1.00 89.62 185 GLN A CA 1
ATOM 1491 C C . GLN A 1 185 ? 10.774 -1.436 -6.319 1.00 89.62 185 GLN A C 1
ATOM 1493 O O . GLN A 1 185 ? 10.804 -0.318 -5.819 1.00 89.62 185 GLN A O 1
ATOM 1498 N N . TRP A 1 186 ? 11.619 -2.373 -5.879 1.00 90.31 186 TRP A N 1
ATOM 1499 C CA . TRP A 1 186 ? 12.465 -2.207 -4.687 1.00 90.31 186 TRP A CA 1
ATOM 1500 C C . TRP A 1 186 ? 13.772 -1.436 -4.951 1.00 90.31 186 TRP A C 1
ATOM 1502 O O . TRP A 1 186 ? 14.887 -1.894 -4.682 1.00 90.31 186 TRP A O 1
ATOM 1512 N N . VAL A 1 187 ? 13.636 -0.221 -5.480 1.00 91.19 187 VAL A N 1
ATOM 1513 C CA . VAL A 1 187 ? 14.734 0.682 -5.862 1.00 91.19 187 VAL A CA 1
ATOM 1514 C C . VAL A 1 187 ? 15.160 1.616 -4.723 1.00 91.19 187 VAL A C 1
ATOM 1516 O O . VAL A 1 187 ? 14.433 1.826 -3.751 1.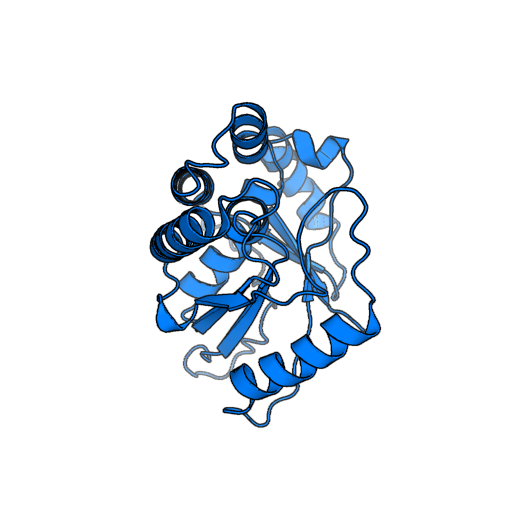00 91.19 187 VAL A O 1
ATOM 1519 N N . TRP A 1 188 ? 16.364 2.189 -4.828 1.00 90.19 188 TRP A N 1
ATOM 1520 C CA . TRP A 1 188 ? 17.022 2.936 -3.744 1.00 90.19 188 TRP A CA 1
ATOM 1521 C C . TRP A 1 188 ? 16.163 4.069 -3.155 1.00 90.19 188 TRP A C 1
ATOM 1523 O O . TRP A 1 188 ? 16.068 4.185 -1.934 1.00 90.19 188 TRP A O 1
ATOM 1533 N N . PHE A 1 189 ? 15.467 4.854 -3.984 1.00 87.88 189 PHE A N 1
ATOM 1534 C CA . PHE A 1 189 ? 14.648 5.966 -3.491 1.00 87.88 189 PHE A CA 1
ATOM 1535 C C . PHE A 1 189 ? 13.405 5.491 -2.725 1.00 87.88 189 PHE A C 1
ATOM 1537 O O . PHE A 1 189 ? 12.983 6.154 -1.783 1.00 87.88 189 PHE A O 1
ATOM 1544 N N . ARG A 1 190 ? 12.846 4.317 -3.057 1.00 89.69 190 ARG A N 1
ATOM 1545 C CA . ARG A 1 190 ? 11.736 3.712 -2.299 1.00 89.69 190 ARG A CA 1
ATOM 1546 C C . ARG A 1 190 ? 12.209 3.141 -0.973 1.00 89.69 190 ARG A C 1
ATOM 1548 O O . ARG A 1 190 ? 11.499 3.268 0.017 1.00 89.69 190 ARG A O 1
ATOM 1555 N N . LYS A 1 191 ? 13.429 2.603 -0.909 1.00 89.88 191 LYS A N 1
ATOM 1556 C CA . LYS A 1 191 ? 14.048 2.198 0.366 1.00 89.88 191 LYS A CA 1
ATOM 1557 C C . LYS A 1 191 ? 14.220 3.398 1.293 1.00 89.88 191 LYS A C 1
ATOM 1559 O O . LYS A 1 191 ? 13.842 3.321 2.458 1.00 89.88 191 LYS A O 1
ATOM 1564 N N . LEU A 1 192 ? 14.727 4.514 0.764 1.00 87.06 192 LEU A N 1
ATOM 1565 C CA . LEU A 1 192 ? 14.826 5.771 1.510 1.00 87.06 192 LEU A CA 1
ATOM 1566 C C . LEU A 1 192 ? 13.446 6.281 1.925 1.00 87.06 192 LEU A C 1
ATOM 1568 O O . LEU A 1 192 ? 13.260 6.662 3.076 1.00 87.06 192 LEU A O 1
ATOM 1572 N N . PHE A 1 193 ? 12.465 6.232 1.022 1.00 88.62 193 PHE A N 1
ATOM 1573 C CA . PHE A 1 193 ? 11.096 6.607 1.345 1.00 88.62 193 PHE A CA 1
ATOM 1574 C C . PHE A 1 193 ? 10.556 5.775 2.508 1.00 88.62 193 PHE A C 1
ATOM 1576 O O . PHE A 1 193 ? 10.127 6.337 3.505 1.00 88.62 193 PHE A O 1
ATOM 1583 N N . VAL A 1 194 ? 10.627 4.446 2.444 1.00 88.12 194 VAL A N 1
ATOM 1584 C CA . VAL A 1 194 ? 10.134 3.591 3.531 1.00 88.12 194 VAL A CA 1
ATOM 1585 C C . VAL A 1 194 ? 10.911 3.831 4.827 1.00 88.12 194 VAL A C 1
ATOM 1587 O O . VAL A 1 194 ? 10.310 3.825 5.897 1.00 88.12 194 VAL A O 1
ATOM 1590 N N . ALA A 1 195 ? 12.217 4.089 4.762 1.00 85.56 195 ALA A N 1
ATOM 1591 C CA . ALA A 1 195 ? 13.024 4.351 5.950 1.00 85.56 195 ALA A CA 1
ATOM 1592 C C . ALA A 1 195 ? 12.697 5.694 6.628 1.00 85.56 195 ALA A C 1
ATOM 1594 O O . ALA A 1 195 ? 12.681 5.768 7.853 1.00 85.56 195 ALA A O 1
ATOM 1595 N N . PHE A 1 196 ? 12.438 6.750 5.853 1.00 82.69 196 PHE A N 1
ATOM 1596 C CA . PHE A 1 196 ? 12.342 8.121 6.373 1.00 82.69 196 PHE A CA 1
ATOM 1597 C C . PHE A 1 196 ? 10.951 8.745 6.261 1.00 82.69 196 PHE A C 1
ATOM 1599 O O . PHE A 1 196 ? 10.733 9.846 6.771 1.00 82.69 196 PHE A O 1
ATOM 1606 N N . SER A 1 197 ? 9.994 8.067 5.628 1.00 82.88 197 SER A N 1
ATOM 1607 C CA . SER A 1 197 ? 8.654 8.611 5.472 1.00 82.88 197 SER A CA 1
ATOM 1608 C C . SER A 1 197 ? 7.881 8.584 6.775 1.00 82.88 197 SER A C 1
ATOM 1610 O O . SER A 1 197 ? 7.778 7.547 7.430 1.00 82.88 197 SER A O 1
ATOM 1612 N N . SER A 1 198 ? 7.224 9.701 7.091 1.00 80.94 198 SER A N 1
ATOM 1613 C CA . SER A 1 198 ? 6.221 9.754 8.155 1.00 80.94 198 SER A CA 1
ATOM 1614 C C . SER A 1 198 ? 5.144 8.679 7.985 1.00 80.94 198 SER A C 1
ATOM 1616 O O . SER A 1 198 ? 4.695 8.131 8.985 1.00 80.94 198 SER A O 1
ATOM 1618 N N . CYS A 1 199 ? 4.798 8.295 6.749 1.00 82.38 199 CYS A N 1
ATOM 1619 C CA . CYS A 1 199 ? 3.785 7.274 6.459 1.00 82.38 199 CYS A CA 1
ATOM 1620 C C . CYS A 1 199 ? 4.181 5.872 6.942 1.00 82.38 199 CYS A C 1
ATOM 1622 O O . CYS A 1 199 ? 3.311 5.046 7.203 1.00 82.38 199 CYS A O 1
ATOM 1624 N N . THR A 1 200 ? 5.475 5.607 7.129 1.00 85.38 200 THR A N 1
ATOM 1625 C CA . THR A 1 200 ? 5.951 4.361 7.741 1.00 85.38 200 THR A CA 1
ATOM 1626 C C . THR A 1 200 ? 5.639 4.315 9.236 1.00 85.38 200 THR A C 1
ATOM 1628 O O . THR A 1 200 ? 5.417 3.234 9.786 1.00 85.38 200 THR A O 1
ATOM 1631 N N . TYR A 1 201 ? 5.603 5.472 9.897 1.00 84.25 201 TYR A N 1
ATOM 1632 C CA . TYR A 1 201 ? 5.494 5.588 11.351 1.00 84.25 201 TYR A CA 1
ATOM 1633 C C . TYR A 1 201 ? 4.100 5.989 11.819 1.00 84.25 201 TYR A C 1
ATOM 1635 O O . TYR A 1 201 ? 3.654 5.516 12.861 1.00 84.25 201 TYR A O 1
ATOM 1643 N N . VAL A 1 202 ? 3.409 6.853 11.080 1.00 84.69 202 VAL A N 1
ATOM 1644 C CA . VAL A 1 202 ? 2.109 7.405 11.454 1.00 84.69 202 VAL A CA 1
ATOM 1645 C C . VAL A 1 202 ? 1.227 7.558 10.217 1.00 84.69 202 VAL A C 1
ATOM 1647 O O . VAL A 1 202 ? 1.638 8.093 9.190 1.00 84.69 202 VAL A O 1
ATOM 1650 N N . ASN A 1 203 ? -0.029 7.133 10.325 1.00 87.88 203 ASN A N 1
ATOM 1651 C CA . ASN A 1 203 ? -1.074 7.492 9.373 1.00 87.88 203 ASN A CA 1
ATOM 1652 C C . ASN A 1 203 ? -2.077 8.432 10.022 1.00 87.88 203 ASN A C 1
ATOM 1654 O O . ASN A 1 203 ? -2.621 8.122 11.077 1.00 87.88 203 ASN A O 1
ATOM 1658 N N . THR A 1 204 ? -2.358 9.553 9.364 1.00 85.12 204 THR A N 1
ATOM 1659 C CA . THR A 1 204 ? -3.431 10.462 9.766 1.00 85.12 204 THR A CA 1
ATOM 1660 C C . THR A 1 204 ? -4.595 10.289 8.808 1.00 85.12 204 THR A C 1
ATOM 1662 O O . THR A 1 204 ? -4.469 10.582 7.623 1.00 85.12 204 THR A O 1
ATOM 1665 N N . LEU A 1 205 ? -5.727 9.815 9.311 1.00 86.06 205 LEU A N 1
ATOM 1666 C CA . LEU A 1 205 ? -6.936 9.567 8.539 1.00 86.06 205 LEU A CA 1
ATOM 1667 C C . LEU A 1 205 ? -7.966 10.662 8.809 1.00 86.06 205 LEU A C 1
ATOM 1669 O O . LEU A 1 205 ? -8.207 11.030 9.960 1.00 86.06 205 LEU A O 1
ATOM 1673 N N . ARG A 1 206 ? -8.585 11.176 7.747 1.00 85.38 206 ARG A N 1
ATOM 1674 C CA . ARG A 1 206 ? -9.646 12.187 7.807 1.00 85.38 206 ARG A CA 1
ATOM 1675 C C . ARG A 1 206 ? -10.951 11.612 7.288 1.00 85.38 206 ARG A C 1
ATOM 1677 O O . ARG A 1 206 ? -10.966 10.968 6.243 1.00 85.38 206 ARG A O 1
ATOM 1684 N N . LYS A 1 207 ? -12.050 11.870 7.999 1.00 83.31 207 LYS A N 1
ATOM 1685 C CA . LYS A 1 207 ? -13.386 11.462 7.546 1.00 83.31 207 LYS A CA 1
ATOM 1686 C C . LYS A 1 207 ? -13.822 12.328 6.367 1.00 83.31 207 LYS A C 1
ATOM 1688 O O . LYS A 1 207 ? -13.812 13.555 6.485 1.00 83.31 207 LYS A O 1
ATOM 1693 N N . MET A 1 208 ? -14.231 11.703 5.267 1.00 79.94 208 MET A N 1
ATOM 1694 C CA . MET A 1 208 ? -14.831 12.414 4.136 1.00 79.94 208 MET A CA 1
ATOM 1695 C C . MET A 1 208 ? -16.256 12.859 4.507 1.00 79.94 208 MET A C 1
ATOM 1697 O O . MET A 1 208 ? -16.971 12.121 5.193 1.00 79.94 208 MET A O 1
ATOM 1701 N N . LYS A 1 209 ? -16.628 14.084 4.113 1.00 71.06 209 LYS A N 1
ATOM 1702 C CA . LYS A 1 209 ? -17.967 14.652 4.343 1.00 71.06 209 LYS A CA 1
ATOM 1703 C C . LYS A 1 209 ? -18.976 14.126 3.330 1.00 71.06 209 LYS A C 1
ATOM 1705 O O . LYS A 1 209 ? -18.578 13.941 2.160 1.00 71.06 209 LYS A O 1
#

Foldseek 3Di:
DDPDDDPDFVVDPPPDDPDQQDAEEEEAEAAELLCCLLFPLLVLLVNVVSVHQYAYEHQAQQCPVPCSVVSLVLSQVLCVLSVHHPVRYHYDHDPLRYDDDPRDNDPVVVVVVCVVVVCVSRVVDPDDDWDKDWDDDDPCQQQQAPVVVVVVVVCVVVPPDPFKTKGFRPCLVSSVVSSVSSVVPPDDVSNSSSRGGPSSTMTIMGTDD